Protein AF-A0AAJ0HZJ3-F1 (afdb_monomer_lite)

Organism: NCBI:txid588809

Sequence (195 aa):
MAATSFHRFMYLPFELRARVWELTAEPRTVDVATKDMIISPIASLCREARQLGVYRQLFSELEDIRDGGERRYVWLNLELDIVDVEDAPLEDFIPVAASIKRLKFTTDLIITEDMMFLGQCVNLKELHIDNSGAYGLNFYEVFKRFPLHCGMENILVVDALLGLVPLKVEYDLASWLFRSSLGFASKMFKPFPPE

Foldseek 3Di:
DDDDDCPVLVPDPPVVNLVVLLVPDAEEEFEPQDPPRDADPPNVPDPSSAVSPQWDWDDLVLDDCPPPDHRDTHTDDQVRYEYENEADQLLSCQVPLCVHAHYEYEDQDDDPSNLVSQQNNLNHQAYEYEYPLPHPDLVLVVCVVVPGNNGQQRYWYQDPVPGTDRSPDPPDPVNVVVVVVVVVVVVVPDDDDDD

Structure (mmCIF, N/CA/C/O backbone):
data_AF-A0AAJ0HZJ3-F1
#
_entry.id   AF-A0AAJ0HZJ3-F1
#
loop_
_atom_site.group_PDB
_atom_site.id
_atom_site.type_symbol
_atom_site.label_atom_id
_atom_site.label_alt_id
_atom_site.label_comp_id
_atom_site.label_asym_id
_atom_site.label_entity_id
_atom_site.label_seq_id
_atom_site.pdbx_PDB_ins_code
_atom_site.Cartn_x
_atom_site.Cartn_y
_atom_site.Cartn_z
_atom_site.occupancy
_atom_site.B_iso_or_equiv
_atom_site.auth_seq_id
_atom_site.auth_comp_id
_atom_site.auth_asym_id
_atom_site.auth_atom_id
_atom_site.pdbx_PDB_model_num
ATOM 1 N N . MET A 1 1 ? -22.513 29.776 6.083 1.00 34.03 1 MET A N 1
ATOM 2 C CA . MET A 1 1 ? -23.497 28.777 5.615 1.00 34.03 1 MET A CA 1
ATOM 3 C C . MET A 1 1 ? -23.203 27.493 6.383 1.00 34.03 1 MET A C 1
ATOM 5 O O . MET A 1 1 ? -22.170 26.890 6.143 1.00 34.03 1 MET A O 1
ATOM 9 N N . ALA A 1 2 ? -23.974 27.192 7.433 1.00 37.81 2 ALA A N 1
ATOM 10 C CA . ALA A 1 2 ? -23.645 26.128 8.387 1.00 37.81 2 ALA A CA 1
ATOM 11 C C . ALA A 1 2 ? -24.142 24.759 7.891 1.00 37.81 2 ALA A C 1
ATOM 13 O O . ALA A 1 2 ? -25.321 24.604 7.567 1.00 37.81 2 ALA A O 1
ATOM 14 N N . ALA A 1 3 ? -23.240 23.776 7.842 1.00 44.91 3 ALA A N 1
ATOM 15 C CA . ALA A 1 3 ? -23.535 22.387 7.504 1.00 44.91 3 ALA A CA 1
ATOM 16 C C . ALA A 1 3 ? -24.447 21.758 8.575 1.00 44.91 3 ALA A C 1
ATOM 18 O O . ALA A 1 3 ? -24.032 21.555 9.713 1.00 44.91 3 ALA A O 1
ATOM 19 N N . THR A 1 4 ? -25.702 21.468 8.225 1.00 48.88 4 THR A N 1
ATOM 20 C CA . THR A 1 4 ? -26.744 20.986 9.159 1.00 48.88 4 THR A CA 1
ATOM 21 C C . THR A 1 4 ? -27.350 19.630 8.759 1.00 48.88 4 THR A C 1
ATOM 23 O O . THR A 1 4 ? -28.512 19.348 9.037 1.00 48.88 4 THR A O 1
ATOM 26 N N . SER A 1 5 ? -26.589 18.743 8.103 1.00 53.59 5 SER A N 1
ATOM 27 C CA . SER A 1 5 ? -27.127 17.439 7.662 1.00 53.59 5 SER A CA 1
ATOM 28 C C . SER A 1 5 ? -26.720 16.223 8.508 1.00 53.59 5 SER A C 1
ATOM 30 O O . SER A 1 5 ? -27.367 15.184 8.399 1.00 53.59 5 SER A O 1
ATOM 32 N N . PHE A 1 6 ? -25.729 16.315 9.403 1.00 60.62 6 PHE A N 1
ATOM 33 C CA . PHE A 1 6 ? -25.189 15.123 10.089 1.00 60.62 6 PHE A CA 1
ATOM 34 C C . PHE A 1 6 ? -25.935 14.682 11.364 1.00 60.62 6 PHE A C 1
ATOM 36 O O . PHE A 1 6 ? -25.681 13.602 11.889 1.00 60.62 6 PHE A O 1
ATOM 43 N N . HIS A 1 7 ? -26.882 15.473 11.879 1.00 63.69 7 HIS A N 1
ATOM 44 C CA . HIS A 1 7 ? -27.523 15.196 13.179 1.00 63.69 7 HIS A CA 1
ATOM 45 C C . HIS A 1 7 ? -28.430 13.960 13.149 1.00 63.69 7 HIS A C 1
ATOM 47 O O . HIS A 1 7 ? -28.564 13.262 14.148 1.00 63.69 7 HIS A O 1
ATOM 53 N N . ARG A 1 8 ? -29.058 13.679 11.997 1.00 75.38 8 ARG A N 1
ATOM 54 C CA . ARG A 1 8 ? -30.004 12.560 11.862 1.00 75.38 8 ARG A CA 1
ATOM 55 C C . ARG A 1 8 ? -29.323 11.202 11.926 1.00 75.38 8 ARG A C 1
ATOM 57 O O . ARG A 1 8 ? -29.918 10.249 12.416 1.00 75.38 8 ARG A O 1
ATOM 64 N N . PHE A 1 9 ? -28.074 11.145 11.477 1.00 77.69 9 PHE A N 1
ATOM 65 C CA . PHE A 1 9 ? -27.266 9.940 11.529 1.00 77.69 9 PHE A CA 1
ATOM 66 C C . PHE A 1 9 ? -27.090 9.444 12.970 1.00 77.69 9 PHE A C 1
ATOM 68 O O . PHE A 1 9 ? -27.243 8.255 13.222 1.00 77.69 9 PHE A O 1
ATOM 75 N N . MET A 1 10 ? -26.905 10.359 13.930 1.00 78.25 10 MET A N 1
ATOM 76 C CA . MET A 1 10 ? -26.732 10.031 15.352 1.00 78.25 10 MET A CA 1
ATOM 77 C C . MET A 1 10 ? -27.962 9.374 16.002 1.00 78.25 10 MET A C 1
ATOM 79 O O . MET A 1 10 ? -27.821 8.739 17.044 1.00 78.25 10 MET A O 1
ATOM 83 N N . TYR A 1 11 ? -29.156 9.490 15.407 1.00 85.69 11 TYR A N 1
ATOM 84 C CA . TYR A 1 11 ? -30.378 8.865 15.935 1.00 85.69 11 TYR A CA 1
ATOM 85 C C . TYR A 1 11 ? -30.594 7.422 15.466 1.00 85.69 11 TYR A C 1
ATOM 87 O O . TYR A 1 11 ? -31.476 6.742 15.989 1.00 85.69 11 TYR A O 1
ATOM 95 N N . LEU A 1 12 ? -29.820 6.934 14.493 1.00 86.81 12 LEU A N 1
ATOM 96 C CA . LEU A 1 12 ? -29.859 5.523 14.107 1.00 86.81 12 LEU A CA 1
ATOM 97 C C . LEU A 1 12 ? -29.297 4.653 15.245 1.00 86.81 12 LEU A C 1
ATOM 99 O O . LEU A 1 12 ? -28.376 5.108 15.917 1.00 86.81 12 LEU A O 1
ATOM 103 N N . PRO A 1 13 ? -29.778 3.414 15.461 1.00 90.25 13 PRO A N 1
ATOM 104 C CA . PRO A 1 13 ? -29.131 2.446 16.347 1.00 90.25 13 PRO A CA 1
ATOM 105 C C . PRO A 1 13 ? -27.645 2.264 16.030 1.00 90.25 13 PRO A C 1
ATOM 107 O O . PRO A 1 13 ? -27.226 2.405 14.876 1.00 90.25 13 PRO A O 1
ATOM 110 N N . PHE A 1 14 ? -26.853 1.943 17.053 1.00 84.88 14 PHE A N 1
ATOM 111 C CA . PHE A 1 14 ? -25.399 1.824 16.933 1.00 84.88 14 PHE A CA 1
ATOM 112 C C . PHE A 1 14 ? -24.989 0.850 15.825 1.00 84.88 14 PHE A C 1
ATOM 114 O O . PHE A 1 14 ? -24.102 1.161 15.039 1.00 84.88 14 PHE A O 1
ATOM 121 N N . GLU A 1 15 ? -25.685 -0.277 15.704 1.00 89.12 15 GLU A N 1
ATOM 122 C CA . GLU A 1 15 ? -25.415 -1.316 14.714 1.00 89.12 15 GLU A CA 1
ATOM 123 C C . GLU A 1 15 ? -25.560 -0.781 13.285 1.00 89.12 15 GLU A C 1
ATOM 125 O O . GLU A 1 15 ? -24.744 -1.082 12.414 1.00 89.12 15 GLU A O 1
ATOM 130 N N . LEU A 1 16 ? -26.566 0.067 13.042 1.00 88.56 16 LEU A N 1
ATOM 131 C CA . LEU A 1 16 ? -26.776 0.681 11.732 1.00 88.56 16 LEU A CA 1
ATOM 132 C C . LEU A 1 16 ? -25.728 1.752 11.443 1.00 88.56 16 LEU A C 1
ATOM 134 O O . LEU A 1 16 ? -25.229 1.817 10.323 1.00 88.56 16 LEU A O 1
ATOM 138 N N . ARG A 1 17 ? -25.356 2.565 12.438 1.00 87.12 17 ARG A N 1
ATOM 139 C CA . ARG A 1 17 ? -24.291 3.566 12.266 1.00 87.12 17 ARG A CA 1
ATOM 140 C C . ARG A 1 17 ? -22.950 2.900 11.995 1.00 87.12 17 ARG A C 1
ATOM 142 O O . ARG A 1 17 ? -22.266 3.293 11.056 1.00 87.12 17 ARG A O 1
ATOM 149 N N . ALA A 1 18 ? -22.617 1.855 12.751 1.00 83.88 18 ALA A N 1
ATOM 150 C CA . ALA A 1 18 ? -21.421 1.051 12.537 1.00 83.88 18 ALA A CA 1
ATOM 151 C C . ALA A 1 18 ? -21.390 0.473 11.122 1.00 83.88 18 ALA A C 1
ATOM 153 O O . ALA A 1 18 ? -20.402 0.636 10.408 1.00 83.88 18 ALA A O 1
ATOM 154 N N . ARG A 1 19 ? -22.511 -0.101 10.670 1.00 85.38 19 ARG A N 1
ATOM 155 C CA . ARG A 1 19 ? -22.598 -0.659 9.325 1.00 85.38 19 ARG A CA 1
ATOM 156 C C . ARG A 1 19 ? -22.469 0.397 8.230 1.00 85.38 19 ARG A C 1
ATOM 158 O O . ARG A 1 19 ? -21.828 0.140 7.217 1.00 85.38 19 ARG A O 1
ATOM 165 N N . VAL A 1 20 ? -23.044 1.584 8.416 1.00 85.31 20 VAL A N 1
ATOM 166 C CA . VAL A 1 20 ? -22.849 2.701 7.480 1.00 85.31 20 VAL A CA 1
ATOM 167 C C . VAL A 1 20 ? -21.379 3.105 7.431 1.00 85.31 20 VAL A C 1
ATOM 169 O O . VAL A 1 20 ? -20.853 3.281 6.339 1.00 85.31 20 VAL A O 1
ATOM 172 N N . TRP A 1 21 ? -20.687 3.201 8.568 1.00 83.56 21 TRP A N 1
ATOM 173 C CA . TRP A 1 21 ? -19.258 3.526 8.582 1.00 83.56 21 TRP A CA 1
ATOM 174 C C . TRP A 1 21 ? -18.400 2.494 7.849 1.00 83.56 21 TRP A C 1
ATOM 176 O O . TRP A 1 21 ? -17.510 2.875 7.095 1.00 83.56 21 TRP A O 1
ATOM 186 N N . GLU A 1 22 ? -18.692 1.206 8.013 1.00 82.44 22 GLU A N 1
ATOM 187 C CA . GLU A 1 22 ? -18.020 0.144 7.255 1.00 82.44 22 GLU A CA 1
ATOM 188 C C . GLU A 1 22 ? -18.275 0.250 5.746 1.00 82.44 22 GLU A C 1
ATOM 190 O O . GLU A 1 22 ? -17.357 0.070 4.954 1.00 82.44 22 GLU A O 1
ATOM 195 N N . LEU A 1 23 ? -19.515 0.542 5.341 1.00 83.19 23 LEU A N 1
ATOM 196 C CA . LEU A 1 23 ? -19.916 0.595 3.929 1.00 83.19 23 LEU A CA 1
ATOM 197 C C . LEU A 1 23 ? -19.495 1.882 3.215 1.00 83.19 23 LEU A C 1
ATOM 199 O O . LEU A 1 23 ? -19.420 1.900 1.992 1.00 83.19 23 LEU A O 1
ATOM 203 N N . THR A 1 24 ? -19.265 2.955 3.966 1.00 81.12 24 THR A N 1
ATOM 204 C CA . THR A 1 24 ? -18.831 4.259 3.440 1.00 81.12 24 THR A CA 1
ATOM 205 C C . THR A 1 24 ? -17.312 4.412 3.439 1.00 81.12 24 THR A C 1
ATOM 207 O O . THR A 1 24 ? -16.803 5.455 3.034 1.00 81.12 24 THR A O 1
ATOM 210 N N . ALA A 1 25 ? -16.573 3.397 3.899 1.00 82.94 25 ALA A N 1
ATOM 211 C CA . ALA A 1 25 ? -15.129 3.364 3.758 1.00 82.94 25 ALA A CA 1
ATOM 212 C C . ALA A 1 25 ? -14.777 3.137 2.282 1.00 82.94 25 ALA A C 1
ATOM 214 O O . ALA A 1 25 ? -15.028 2.068 1.726 1.00 82.94 25 ALA A O 1
ATOM 215 N N . GLU A 1 26 ? -14.202 4.156 1.653 1.00 81.19 26 GLU A N 1
ATOM 216 C CA . GLU A 1 26 ? -13.815 4.120 0.246 1.00 81.19 26 GLU A CA 1
ATOM 217 C C . GLU A 1 26 ? -12.289 4.013 0.108 1.00 81.19 26 GLU A C 1
ATOM 219 O O . GLU A 1 26 ? -11.565 4.640 0.890 1.00 81.19 26 GLU A O 1
ATOM 224 N N . PRO A 1 27 ? -11.782 3.237 -0.871 1.00 84.75 27 PRO A N 1
ATOM 225 C CA . PRO A 1 27 ? -10.364 3.218 -1.208 1.00 84.75 27 PRO A CA 1
ATOM 226 C C . PRO A 1 27 ? -9.853 4.615 -1.555 1.00 84.75 27 PRO A C 1
ATOM 228 O O . PRO A 1 27 ? -10.485 5.355 -2.308 1.00 84.75 27 PRO A O 1
ATOM 231 N N . ARG A 1 28 ? -8.674 4.956 -1.042 1.00 87.12 28 ARG A N 1
ATOM 232 C CA . ARG A 1 28 ? -7.993 6.224 -1.320 1.00 87.12 28 ARG A CA 1
ATOM 233 C C . ARG A 1 28 ? -6.484 6.048 -1.264 1.00 87.12 28 ARG A C 1
ATOM 235 O O . ARG A 1 28 ? -5.979 5.137 -0.611 1.00 87.12 28 ARG A O 1
ATOM 242 N N . THR A 1 29 ? -5.779 6.968 -1.899 1.00 88.38 29 THR A N 1
ATOM 243 C CA . THR A 1 29 ? -4.328 7.089 -1.788 1.00 88.38 29 THR A CA 1
ATOM 244 C C . THR A 1 29 ? -3.994 7.997 -0.613 1.00 88.38 29 THR A C 1
ATOM 246 O O . THR A 1 29 ? -4.574 9.078 -0.482 1.00 88.38 29 THR A O 1
ATOM 249 N N . VAL A 1 30 ? -3.109 7.540 0.267 1.00 86.94 30 VAL A N 1
ATOM 250 C CA . VAL A 1 30 ? -2.666 8.291 1.441 1.00 86.94 30 VAL A CA 1
ATOM 251 C C . VAL A 1 30 ? -1.163 8.460 1.357 1.00 86.94 30 VAL A C 1
ATOM 253 O O . VAL A 1 30 ? -0.430 7.481 1.468 1.00 86.94 30 VAL A O 1
ATOM 256 N N . ASP A 1 31 ? -0.746 9.705 1.170 1.00 87.56 31 ASP A N 1
ATOM 257 C CA . ASP A 1 31 ? 0.651 10.108 1.239 1.00 87.56 31 ASP A CA 1
ATOM 258 C C . ASP A 1 31 ? 1.154 9.996 2.686 1.00 87.56 31 ASP A C 1
ATOM 260 O O . ASP A 1 31 ? 0.548 10.524 3.629 1.00 87.56 31 ASP A O 1
ATOM 264 N N . VAL A 1 32 ? 2.229 9.229 2.848 1.00 84.19 32 VAL A N 1
ATOM 265 C CA . VAL A 1 32 ? 2.936 9.012 4.112 1.00 84.19 32 VAL A CA 1
ATOM 266 C C . VAL A 1 32 ? 4.384 9.512 4.069 1.00 84.19 32 VAL A C 1
ATOM 268 O O . VAL A 1 32 ? 5.084 9.396 5.075 1.00 84.19 32 VAL A O 1
ATOM 271 N N . ALA A 1 3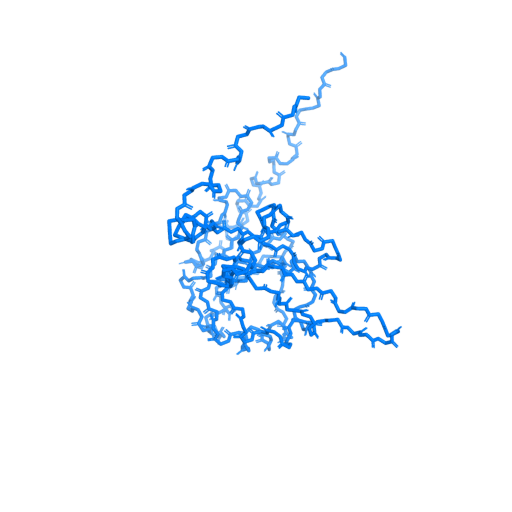3 ? 4.831 10.051 2.932 1.00 74.50 33 ALA A N 1
ATOM 272 C CA . ALA A 1 33 ? 6.150 10.644 2.750 1.00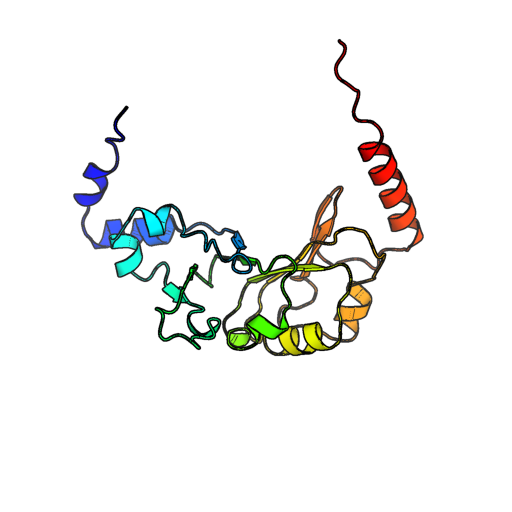 74.50 33 ALA A CA 1
ATOM 273 C C . ALA A 1 33 ? 6.204 12.076 3.280 1.00 74.50 33 ALA A C 1
ATOM 275 O O . ALA A 1 33 ? 7.199 12.491 3.885 1.00 74.50 33 ALA A O 1
ATOM 276 N N . THR A 1 34 ? 5.122 12.838 3.116 1.00 60.53 34 THR A N 1
ATOM 277 C CA . THR A 1 34 ? 5.083 14.198 3.642 1.00 60.53 34 THR A CA 1
ATOM 278 C C . THR A 1 34 ? 4.833 14.221 5.152 1.00 60.53 34 THR A C 1
ATOM 280 O O . THR A 1 34 ? 4.060 13.459 5.737 1.00 60.53 34 THR A O 1
ATOM 283 N N . LYS A 1 35 ? 5.487 15.175 5.833 1.00 51.69 35 LYS A N 1
ATOM 284 C CA . LYS A 1 35 ? 5.219 15.486 7.249 1.00 51.69 35 LYS A CA 1
ATOM 285 C C . LYS A 1 35 ? 3.777 15.949 7.490 1.00 51.69 35 LYS A C 1
ATOM 287 O O . LYS A 1 35 ? 3.340 15.941 8.645 1.00 51.69 35 LYS A O 1
ATOM 292 N N . ASP A 1 36 ? 3.071 16.317 6.427 1.00 49.19 36 ASP A N 1
ATOM 293 C CA . ASP A 1 36 ? 1.686 16.758 6.419 1.00 49.19 36 ASP A CA 1
ATOM 294 C C . ASP A 1 36 ? 0.759 15.550 6.273 1.00 49.19 36 ASP A C 1
ATOM 296 O O . ASP A 1 36 ? -0.019 15.459 5.334 1.00 49.19 36 ASP A O 1
ATOM 300 N N . MET A 1 37 ? 0.846 14.611 7.224 1.00 53.47 37 MET A N 1
ATOM 301 C CA . MET A 1 37 ? 0.003 13.414 7.298 1.00 53.47 37 MET A CA 1
ATOM 302 C C . MET A 1 37 ? -1.472 13.771 7.070 1.00 53.47 37 MET A C 1
ATOM 304 O O . MET A 1 37 ? -2.164 14.246 7.980 1.00 53.47 37 MET A O 1
ATOM 308 N N . ILE A 1 38 ? -1.966 13.545 5.850 1.00 53.25 38 ILE A N 1
ATOM 309 C CA . ILE A 1 38 ? -3.326 13.917 5.470 1.00 53.25 38 ILE A CA 1
ATOM 310 C C . ILE A 1 38 ? -4.283 12.935 6.148 1.00 53.25 38 ILE A C 1
ATOM 312 O O . ILE A 1 38 ? -4.574 11.832 5.675 1.00 53.25 38 ILE A O 1
ATOM 316 N N . ILE A 1 39 ? -4.788 13.350 7.308 1.00 55.47 39 ILE A N 1
ATOM 317 C CA . ILE A 1 39 ? -5.872 12.675 8.015 1.00 55.47 39 ILE A CA 1
ATOM 318 C C . ILE A 1 39 ? -7.049 12.559 7.039 1.00 55.47 39 ILE A C 1
ATOM 320 O O . ILE A 1 39 ? -7.467 13.559 6.456 1.00 55.47 39 ILE A O 1
ATOM 324 N N . SER A 1 40 ? -7.615 11.354 6.883 1.00 57.56 40 SER A N 1
ATOM 325 C CA . SER A 1 40 ? -8.868 11.171 6.131 1.00 57.56 40 SER A CA 1
ATOM 326 C C . SER A 1 40 ? -9.876 12.240 6.537 1.00 57.56 40 SER A C 1
ATOM 328 O O . SER A 1 40 ? -10.111 12.372 7.741 1.00 57.56 40 SER A O 1
ATOM 330 N N . PRO A 1 41 ? -10.532 12.955 5.606 1.00 56.47 41 PRO A N 1
ATOM 331 C CA . PRO A 1 41 ? -11.596 13.886 5.964 1.00 56.47 41 PRO A CA 1
ATOM 332 C C . PRO A 1 41 ? -12.642 13.232 6.882 1.00 56.47 41 PRO A C 1
ATOM 334 O O . PRO A 1 41 ? -13.090 13.843 7.848 1.00 56.47 41 PRO A O 1
ATOM 337 N N . ILE A 1 42 ? -12.945 11.945 6.668 1.00 58.38 42 ILE A N 1
ATOM 338 C CA . ILE A 1 42 ? -13.882 11.175 7.498 1.00 58.38 42 ILE A CA 1
ATOM 339 C C . ILE A 1 42 ? -13.308 10.901 8.900 1.00 58.38 42 ILE A C 1
ATOM 341 O O . ILE A 1 42 ? -13.984 11.147 9.901 1.00 58.38 42 ILE A O 1
ATOM 345 N N . ALA A 1 43 ? -12.053 10.448 9.006 1.00 59.09 43 ALA A N 1
ATOM 346 C CA . ALA A 1 43 ? -11.410 10.176 10.303 1.00 59.09 43 ALA A CA 1
ATOM 347 C C . ALA A 1 43 ? -11.071 11.459 11.091 1.00 59.09 43 ALA A C 1
ATOM 349 O O . ALA A 1 43 ? -11.000 11.438 12.326 1.00 59.09 43 ALA A O 1
ATOM 350 N N . SER A 1 44 ? -10.885 12.577 10.385 1.00 59.91 44 SER A N 1
ATOM 351 C CA . SER A 1 44 ? -10.681 13.913 10.944 1.00 59.91 44 SER A CA 1
ATOM 352 C C . SER A 1 44 ? -11.974 14.436 11.575 1.00 59.91 44 SER A C 1
ATOM 354 O O . SER A 1 44 ? -11.967 14.909 12.714 1.00 59.91 44 SER A O 1
ATOM 356 N N . LEU A 1 45 ? -13.109 14.255 10.888 1.00 55.84 45 LEU A N 1
ATOM 357 C CA . LEU A 1 45 ? -14.398 14.819 11.293 1.00 55.84 45 LEU A CA 1
ATOM 358 C C . LEU A 1 45 ? -15.201 13.949 12.276 1.00 55.84 45 LEU A C 1
ATOM 360 O O . LEU A 1 45 ? -15.981 14.494 13.057 1.00 55.84 45 LEU A O 1
ATOM 364 N N . CYS A 1 46 ? -15.051 12.619 12.271 1.00 69.00 46 CYS A N 1
ATOM 365 C CA . CYS A 1 46 ? -15.961 11.720 12.995 1.00 69.00 46 CYS A CA 1
ATOM 366 C C . CYS A 1 46 ? -15.256 10.822 14.026 1.00 69.00 46 CYS A C 1
ATOM 368 O O . CYS A 1 46 ? -14.616 9.824 13.699 1.00 69.00 46 CYS A O 1
ATOM 370 N N . ARG A 1 47 ? -15.454 11.132 15.319 1.00 70.56 47 ARG A N 1
ATOM 371 C CA . ARG A 1 47 ? -14.952 10.330 16.456 1.00 70.56 47 ARG A CA 1
ATOM 372 C C . ARG A 1 47 ? -15.471 8.886 16.439 1.00 70.56 47 ARG A C 1
ATOM 374 O O . ARG A 1 47 ? -14.737 7.986 16.830 1.00 70.56 47 ARG A O 1
ATOM 381 N N . GLU A 1 48 ? -16.707 8.672 15.996 1.00 73.44 48 GLU A N 1
ATOM 382 C CA . GLU A 1 48 ? -17.345 7.349 15.971 1.00 73.44 48 GLU A CA 1
ATOM 383 C C . GLU A 1 48 ? -16.644 6.387 15.000 1.00 73.44 48 GLU A C 1
ATOM 385 O O . GLU A 1 48 ? -16.315 5.270 15.387 1.00 73.44 48 GLU A O 1
ATOM 390 N N . ALA A 1 49 ? -16.292 6.848 13.794 1.00 71.25 49 ALA A N 1
ATOM 391 C CA . ALA A 1 49 ? -15.532 6.054 12.824 1.00 71.25 49 ALA A CA 1
ATOM 392 C C . ALA A 1 49 ? -14.171 5.588 13.384 1.00 71.25 49 ALA A C 1
ATOM 394 O O . ALA A 1 49 ? -13.733 4.472 13.105 1.00 71.25 49 ALA A O 1
ATOM 395 N N . ARG A 1 50 ? -13.531 6.408 14.236 1.00 71.12 50 ARG A N 1
ATOM 396 C CA . ARG A 1 50 ? -12.285 6.042 14.936 1.00 71.12 50 ARG A CA 1
ATOM 397 C C . ARG A 1 50 ? -12.497 4.961 15.996 1.00 71.12 50 ARG A C 1
ATOM 399 O O . ARG A 1 50 ? -11.658 4.083 16.145 1.00 71.12 50 ARG A O 1
ATOM 406 N N . GLN A 1 51 ? -13.606 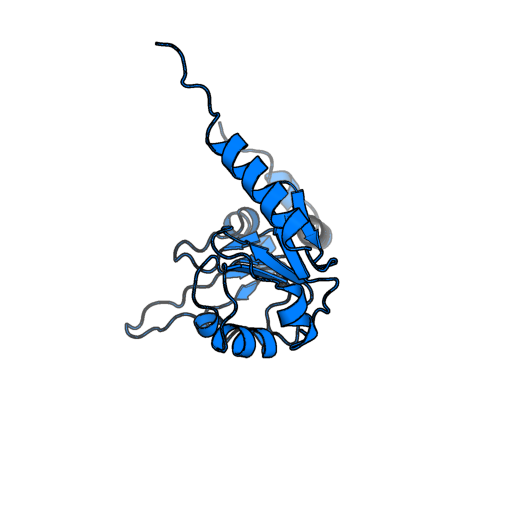5.016 16.733 1.00 75.00 51 GLN A N 1
ATOM 407 C CA . GLN A 1 51 ? -13.909 4.050 17.799 1.00 75.00 51 GLN A CA 1
ATOM 408 C C . GLN A 1 51 ? -14.324 2.678 17.262 1.00 75.00 51 GLN A C 1
ATOM 410 O O . GLN A 1 51 ? -14.118 1.673 17.934 1.00 75.00 51 GLN A O 1
ATOM 415 N N . LEU A 1 52 ? -14.874 2.633 16.050 1.00 78.44 52 LEU A N 1
ATOM 416 C CA . LEU A 1 52 ? -15.286 1.399 15.383 1.00 78.44 52 LEU A CA 1
ATOM 417 C C . LEU A 1 52 ? -14.123 0.620 14.753 1.00 78.44 52 LEU A C 1
ATOM 419 O O . LEU A 1 52 ? -14.310 -0.510 14.316 1.00 78.44 52 LEU A O 1
ATOM 423 N N . GLY A 1 53 ? -12.922 1.205 14.696 1.00 76.81 53 GLY A N 1
ATOM 424 C CA . GLY A 1 53 ? -11.733 0.540 14.161 1.00 76.81 53 GLY A CA 1
ATOM 425 C C . GLY A 1 53 ? -11.707 0.400 12.636 1.00 76.81 53 GLY A C 1
ATOM 426 O O . GLY A 1 53 ? -10.879 -0.355 12.127 1.00 76.81 53 GLY A O 1
ATOM 427 N N . VAL A 1 54 ? -12.573 1.131 11.919 1.00 82.31 54 VAL A N 1
ATOM 428 C CA . VAL A 1 54 ? -12.596 1.196 10.442 1.00 82.31 54 VAL A CA 1
ATOM 429 C C . VAL A 1 54 ? -11.275 1.748 9.900 1.00 82.31 54 VAL A C 1
ATOM 431 O O . VAL A 1 54 ? -10.773 1.285 8.882 1.00 82.31 54 VAL A O 1
ATOM 434 N N . TYR A 1 55 ? -10.687 2.702 10.620 1.00 84.12 55 TYR A N 1
ATOM 435 C CA . TYR A 1 55 ? -9.331 3.195 10.407 1.00 84.12 55 TYR A CA 1
ATOM 436 C C . TYR A 1 55 ? -8.525 2.976 11.685 1.00 84.12 55 TYR A C 1
ATOM 438 O O . TYR A 1 55 ? -9.078 3.036 12.787 1.00 84.12 55 TYR A O 1
ATOM 446 N N . ARG A 1 56 ? -7.217 2.755 11.552 1.00 85.25 56 ARG A N 1
ATOM 447 C CA . ARG A 1 56 ? -6.292 2.587 12.680 1.00 85.25 56 ARG A CA 1
ATOM 448 C C . ARG A 1 56 ? -5.154 3.592 12.589 1.00 85.25 56 ARG A C 1
ATOM 450 O O . ARG A 1 56 ? -4.739 3.943 11.490 1.00 85.25 56 ARG A O 1
ATOM 457 N N . GLN A 1 57 ? -4.664 4.032 13.745 1.00 85.12 57 GLN A N 1
ATOM 458 C CA . GLN A 1 57 ? -3.412 4.781 13.840 1.00 85.12 57 GLN A CA 1
ATOM 459 C C . GLN A 1 57 ? -2.264 3.817 13.561 1.00 85.12 57 GLN A C 1
ATOM 461 O O . GLN A 1 57 ? -2.130 2.812 14.260 1.00 85.12 57 GLN A O 1
ATOM 466 N N . LEU A 1 58 ? -1.481 4.100 12.529 1.00 85.81 58 LEU A N 1
ATOM 467 C CA . LEU A 1 58 ? -0.363 3.274 12.095 1.00 85.81 58 LEU A CA 1
ATOM 468 C C . LEU A 1 58 ? 0.864 4.139 11.803 1.00 85.81 58 LEU A C 1
ATOM 470 O O . LEU A 1 58 ? 0.755 5.363 11.685 1.00 85.81 58 LEU A O 1
ATOM 474 N N . PHE A 1 59 ? 2.014 3.472 11.687 1.00 86.81 59 PHE A N 1
ATOM 475 C CA . PHE A 1 59 ? 3.295 4.044 11.265 1.00 86.81 59 PHE A CA 1
ATOM 476 C C . PHE A 1 59 ? 3.916 5.026 12.259 1.00 86.81 59 PHE A C 1
ATOM 478 O O . PHE A 1 59 ? 4.790 5.813 11.913 1.00 86.81 59 PHE A O 1
ATOM 485 N N . SER A 1 60 ? 3.523 4.925 13.530 1.00 83.62 60 SER A N 1
ATOM 486 C CA . SER A 1 60 ? 4.158 5.666 14.626 1.00 83.62 60 SER A CA 1
ATOM 487 C C . SER A 1 60 ? 5.641 5.319 14.805 1.00 83.62 60 SER A C 1
ATOM 489 O O . SER A 1 60 ? 6.428 6.110 15.309 1.00 83.62 60 SER A O 1
ATOM 491 N N . GLU A 1 61 ? 6.009 4.109 14.401 1.00 82.38 61 GLU A N 1
ATOM 492 C CA . GLU A 1 61 ? 7.343 3.523 14.418 1.00 82.38 61 GLU A CA 1
ATOM 493 C C . GLU A 1 61 ? 8.290 4.102 13.361 1.00 82.38 61 GLU A C 1
ATOM 495 O O . GLU A 1 61 ? 9.493 3.902 13.489 1.00 82.38 61 GLU A O 1
ATOM 500 N N . LEU A 1 62 ? 7.772 4.831 12.365 1.00 81.25 62 LEU A N 1
ATOM 501 C CA . LEU A 1 62 ? 8.595 5.535 11.375 1.00 81.25 62 LEU A CA 1
ATOM 502 C C . LEU A 1 62 ? 9.216 6.821 11.936 1.00 81.25 62 LEU A C 1
ATOM 504 O O . LEU A 1 62 ? 10.110 7.405 11.333 1.00 81.25 62 LEU A O 1
ATOM 508 N N . GLU A 1 63 ? 8.753 7.281 13.098 1.00 74.44 63 GLU A N 1
ATOM 509 C CA . GLU A 1 63 ? 9.288 8.475 13.736 1.00 74.44 63 GLU A CA 1
ATOM 510 C C . GLU A 1 63 ? 10.499 8.175 14.618 1.00 74.44 63 GLU A C 1
ATOM 512 O O . GLU A 1 63 ? 10.391 7.522 15.661 1.00 74.44 63 GLU A O 1
ATOM 517 N N . ASP A 1 64 ? 11.643 8.756 14.260 1.00 65.62 64 ASP A N 1
ATOM 518 C CA . ASP A 1 64 ? 12.823 8.788 15.122 1.00 65.62 64 ASP A CA 1
ATOM 519 C C . ASP A 1 64 ? 12.680 9.905 16.174 1.00 65.62 64 ASP A C 1
ATOM 521 O O . ASP A 1 64 ? 13.048 11.065 15.958 1.00 65.62 64 ASP A O 1
ATOM 525 N N . ILE A 1 65 ? 12.099 9.572 17.332 1.00 61.22 65 ILE A N 1
ATOM 526 C CA . ILE A 1 65 ? 12.007 10.508 18.459 1.00 61.22 65 ILE A CA 1
ATOM 527 C C . ILE A 1 65 ? 13.363 10.591 19.161 1.00 61.22 65 ILE A C 1
ATOM 529 O O . ILE A 1 65 ? 13.597 9.948 20.186 1.00 61.22 65 ILE A O 1
ATOM 533 N N . ARG A 1 66 ? 14.249 11.443 18.645 1.00 58.56 66 ARG A N 1
ATOM 534 C CA . ARG A 1 66 ? 15.467 11.834 19.372 1.00 58.56 66 ARG A CA 1
ATOM 535 C C . ARG A 1 66 ? 15.201 12.889 20.456 1.00 58.56 66 ARG A C 1
ATOM 537 O O . ARG A 1 66 ? 15.956 12.951 21.418 1.00 58.56 66 ARG A O 1
ATOM 544 N N . ASP A 1 67 ? 14.099 13.641 20.349 1.00 60.47 67 ASP A N 1
ATOM 545 C CA . ASP A 1 67 ? 13.811 14.843 21.164 1.00 60.47 67 ASP A CA 1
ATOM 546 C C . ASP A 1 67 ? 12.619 14.717 22.143 1.00 60.47 67 ASP A C 1
ATOM 548 O O . ASP A 1 67 ? 12.116 15.709 22.665 1.00 60.47 67 ASP A O 1
ATOM 552 N N . GLY A 1 68 ? 12.133 13.504 22.421 1.00 58.56 68 GLY A N 1
ATOM 553 C CA . GLY A 1 68 ? 11.032 13.283 23.377 1.00 58.56 68 GLY A CA 1
ATOM 554 C C . GLY A 1 68 ? 9.650 13.814 22.949 1.00 58.56 68 GLY A C 1
ATOM 555 O O . GLY A 1 68 ? 8.768 13.941 23.796 1.00 58.56 68 GLY A O 1
ATOM 556 N N . GLY A 1 69 ? 9.450 14.126 21.662 1.00 62.66 69 GLY A N 1
ATOM 557 C CA . GLY A 1 69 ? 8.152 14.505 21.086 1.00 62.66 69 GLY A CA 1
ATOM 558 C C . GLY A 1 69 ? 7.156 13.340 20.948 1.00 62.66 69 GLY A C 1
ATOM 559 O O . GLY A 1 69 ? 7.523 12.173 21.071 1.00 62.66 69 GLY A O 1
ATOM 560 N N . GLU A 1 70 ? 5.879 13.649 20.693 1.00 64.88 70 GLU A N 1
ATOM 561 C CA . GLU A 1 70 ? 4.857 12.634 20.382 1.00 64.88 70 GLU A CA 1
ATOM 562 C C . GLU A 1 70 ? 5.092 12.007 19.000 1.00 64.88 70 GLU A C 1
ATOM 564 O O . GLU A 1 70 ? 5.360 12.729 18.041 1.00 64.88 70 GLU A O 1
ATOM 569 N N . ARG A 1 71 ? 4.923 10.677 18.893 1.00 69.44 71 ARG A N 1
ATOM 570 C CA . ARG A 1 71 ? 4.969 9.959 17.607 1.00 69.44 71 ARG A CA 1
ATOM 571 C C . ARG A 1 71 ? 3.802 10.397 16.732 1.00 69.44 71 ARG A C 1
ATOM 573 O O . ARG A 1 71 ? 2.644 10.183 17.096 1.00 69.44 71 ARG A O 1
ATOM 580 N N . ARG A 1 72 ? 4.094 10.940 15.559 1.00 73.69 72 ARG A N 1
ATOM 581 C CA . ARG A 1 72 ? 3.124 11.164 14.489 1.00 73.69 72 ARG A CA 1
ATOM 582 C C . ARG A 1 72 ? 2.685 9.819 13.916 1.00 73.69 72 ARG A C 1
ATOM 584 O O . ARG A 1 72 ? 3.460 8.877 13.821 1.00 73.69 72 ARG A O 1
ATOM 591 N N . TYR A 1 73 ? 1.406 9.719 13.583 1.00 80.25 73 TYR A N 1
ATOM 592 C CA . TYR A 1 73 ? 0.770 8.508 13.074 1.00 80.25 73 TYR A CA 1
ATOM 593 C C . TYR A 1 73 ? -0.245 8.882 11.997 1.00 80.25 73 TYR A C 1
ATOM 595 O O . TYR A 1 73 ? -0.847 9.958 12.037 1.00 80.25 73 TYR A O 1
ATOM 603 N N . VAL A 1 74 ? -0.504 7.960 11.074 1.00 81.31 74 VAL A N 1
ATOM 604 C CA . VAL A 1 74 ? -1.520 8.139 10.031 1.00 81.31 74 VAL A CA 1
ATOM 605 C C . VAL A 1 74 ? -2.731 7.274 10.342 1.00 81.31 74 VAL A C 1
ATOM 607 O O . VAL A 1 74 ? -2.602 6.138 10.795 1.00 81.31 74 VAL A O 1
ATOM 610 N N . TRP A 1 75 ? -3.930 7.806 10.101 1.00 84.00 75 TRP A N 1
ATOM 611 C CA . TRP A 1 75 ? -5.152 7.004 10.105 1.00 84.00 75 TRP A CA 1
ATOM 612 C C . TRP A 1 75 ? -5.305 6.296 8.762 1.00 84.00 75 TRP A C 1
ATOM 614 O O . TRP A 1 75 ? -5.603 6.947 7.756 1.00 84.00 75 TRP A O 1
ATOM 624 N N . LEU A 1 76 ? -5.142 4.975 8.769 1.00 86.25 76 LEU A N 1
ATOM 625 C CA . LEU A 1 76 ? -5.165 4.130 7.577 1.00 86.25 76 LEU A CA 1
ATOM 626 C C . LEU A 1 76 ? -6.133 2.957 7.736 1.00 86.25 76 LEU A C 1
ATOM 628 O O . LEU A 1 76 ? -6.297 2.398 8.825 1.00 86.25 76 LEU A O 1
ATOM 632 N N . ASN A 1 77 ? -6.738 2.556 6.623 1.00 89.94 77 ASN A N 1
ATOM 633 C CA . ASN A 1 77 ? -7.366 1.254 6.463 1.00 89.94 77 ASN A CA 1
ATOM 634 C C . ASN A 1 77 ? -6.537 0.440 5.463 1.00 89.94 77 ASN A C 1
ATOM 636 O O . ASN A 1 77 ? -6.770 0.525 4.266 1.00 89.94 77 ASN A O 1
ATOM 640 N N . LEU A 1 78 ? -5.588 -0.371 5.941 1.00 91.31 78 LEU A N 1
ATOM 641 C CA . LEU A 1 78 ? -4.685 -1.148 5.075 1.00 91.31 78 LEU A CA 1
ATOM 642 C C . LEU A 1 78 ? -5.405 -2.150 4.150 1.00 91.31 78 LEU A C 1
ATOM 644 O O . LEU A 1 78 ? -4.799 -2.650 3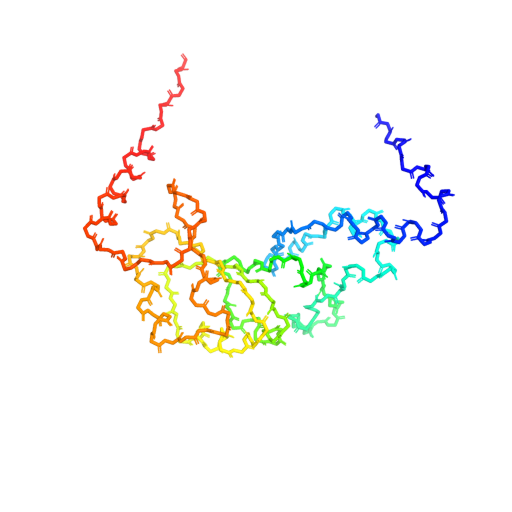.208 1.00 91.31 78 LEU A O 1
ATOM 648 N N . GLU A 1 79 ? -6.683 -2.473 4.389 1.00 91.94 79 GLU A N 1
ATOM 649 C CA . GLU A 1 79 ? -7.463 -3.307 3.463 1.00 91.94 79 GLU A CA 1
ATOM 650 C C . GLU A 1 79 ? -8.035 -2.532 2.282 1.00 91.94 79 GLU A C 1
ATOM 652 O O . GLU A 1 79 ? -8.398 -3.162 1.287 1.00 91.94 79 GLU A O 1
ATOM 657 N N . LEU A 1 80 ? -8.074 -1.198 2.327 1.00 90.12 80 LEU A N 1
ATOM 658 C CA . LEU A 1 80 ? -8.644 -0.341 1.278 1.00 90.12 80 LEU A CA 1
ATOM 659 C C . LEU A 1 80 ? -7.644 0.688 0.746 1.00 90.12 80 LEU A C 1
ATOM 661 O O . LEU A 1 80 ? -7.524 0.841 -0.465 1.00 90.12 80 LEU A O 1
ATOM 665 N N . ASP A 1 81 ? -6.927 1.354 1.644 1.00 92.12 81 ASP A N 1
ATOM 666 C CA . ASP A 1 81 ? -6.036 2.464 1.335 1.00 92.12 81 ASP A CA 1
ATOM 667 C C . ASP A 1 81 ? -4.785 1.981 0.576 1.00 92.12 81 ASP A C 1
ATOM 669 O O . ASP A 1 81 ? -4.267 0.882 0.812 1.00 92.12 81 ASP A O 1
ATOM 673 N N . ILE A 1 82 ? -4.309 2.828 -0.337 1.00 93.44 82 ILE A N 1
ATOM 674 C CA . ILE A 1 82 ? -3.000 2.731 -0.986 1.00 93.44 82 ILE A CA 1
ATOM 675 C C . ILE A 1 82 ? -2.045 3.629 -0.206 1.00 93.44 82 ILE A C 1
ATOM 677 O O . ILE A 1 82 ? -2.324 4.815 -0.028 1.00 93.44 82 ILE A O 1
ATOM 681 N N . VAL A 1 83 ? -0.940 3.059 0.267 1.00 93.50 83 VAL A N 1
ATOM 682 C CA . VAL A 1 83 ? 0.132 3.805 0.933 1.00 93.50 83 VAL A CA 1
ATOM 683 C C . VAL A 1 83 ? 1.014 4.405 -0.152 1.00 93.50 83 VAL A C 1
ATOM 685 O O . VAL A 1 83 ? 1.640 3.650 -0.890 1.00 93.50 83 VAL A O 1
ATOM 688 N N . ASP A 1 84 ? 1.027 5.728 -0.275 1.00 92.69 84 ASP A N 1
ATOM 689 C CA . ASP A 1 84 ? 1.883 6.448 -1.218 1.00 92.69 84 ASP A CA 1
ATOM 690 C C . ASP A 1 84 ? 3.088 7.010 -0.477 1.00 92.69 84 ASP A C 1
ATOM 692 O O . ASP A 1 84 ? 2.937 7.767 0.480 1.00 92.69 84 ASP A O 1
ATOM 696 N N . VAL A 1 85 ? 4.276 6.585 -0.885 1.00 91.06 85 VAL A N 1
ATOM 697 C CA . VAL A 1 85 ? 5.543 7.058 -0.318 1.00 91.06 85 VAL A CA 1
ATOM 698 C C . VAL A 1 85 ? 6.230 8.066 -1.241 1.00 91.06 85 VAL A C 1
ATOM 700 O O . VAL A 1 85 ? 7.380 8.414 -0.998 1.00 91.06 85 VAL A O 1
ATOM 703 N N . GLU A 1 86 ? 5.539 8.545 -2.281 1.00 88.25 86 GLU A N 1
ATOM 704 C CA . GLU A 1 86 ? 6.056 9.533 -3.230 1.00 88.25 86 GLU A CA 1
ATOM 705 C C . GLU A 1 86 ? 7.469 9.161 -3.717 1.00 88.25 86 GLU A C 1
ATOM 707 O O . GLU A 1 86 ? 7.678 8.027 -4.145 1.00 88.25 86 GLU A O 1
ATOM 712 N N . ASP A 1 87 ? 8.428 10.086 -3.672 1.00 86.69 87 ASP A N 1
ATOM 713 C CA . ASP A 1 87 ? 9.841 9.875 -3.995 1.00 86.69 87 ASP A CA 1
ATOM 714 C C . ASP A 1 87 ? 10.721 9.629 -2.751 1.00 86.69 87 ASP A C 1
ATOM 716 O O . ASP A 1 87 ? 11.952 9.680 -2.838 1.00 86.69 87 ASP A O 1
ATOM 720 N N . ALA A 1 88 ? 10.114 9.353 -1.588 1.00 87.31 88 ALA A N 1
ATOM 721 C CA . ALA A 1 88 ? 10.857 9.071 -0.367 1.00 87.31 88 ALA A CA 1
ATOM 722 C C . ALA A 1 88 ? 11.605 7.724 -0.453 1.00 87.31 88 ALA A C 1
ATOM 724 O O . ALA A 1 88 ? 11.110 6.770 -1.066 1.00 87.31 88 ALA A O 1
ATOM 725 N N . PRO A 1 89 ? 12.779 7.599 0.198 1.00 87.69 89 PRO A N 1
ATOM 726 C CA . PRO A 1 89 ? 13.528 6.348 0.225 1.00 87.69 89 PRO A CA 1
ATOM 727 C C . PRO A 1 89 ? 12.700 5.202 0.821 1.00 87.69 89 PRO A C 1
ATOM 729 O O . PRO A 1 89 ? 12.236 5.275 1.958 1.00 87.69 89 PRO A O 1
ATOM 732 N N . LEU A 1 90 ? 12.558 4.097 0.082 1.00 90.69 90 LEU A N 1
ATOM 733 C CA . LEU A 1 90 ? 11.784 2.936 0.543 1.00 90.69 90 LEU A CA 1
ATOM 734 C C . LEU A 1 90 ? 12.373 2.285 1.806 1.00 90.69 90 LEU A C 1
ATOM 736 O O . LEU A 1 90 ? 11.650 1.660 2.584 1.00 90.69 90 LEU A O 1
ATOM 740 N N . GLU A 1 91 ? 13.676 2.448 2.037 1.00 88.44 91 GLU A N 1
ATOM 741 C CA . GLU A 1 91 ? 14.363 1.938 3.226 1.00 88.44 91 GLU A CA 1
ATOM 742 C C . GLU A 1 91 ? 13.802 2.499 4.541 1.00 88.44 91 GLU A C 1
ATOM 744 O O . GLU A 1 91 ? 13.734 1.767 5.533 1.00 88.44 91 GLU A O 1
ATOM 749 N N . ASP A 1 92 ? 13.297 3.736 4.532 1.00 87.00 92 ASP A N 1
ATOM 750 C CA . ASP A 1 92 ? 12.698 4.369 5.711 1.00 87.00 92 ASP A CA 1
ATOM 751 C C . ASP A 1 92 ? 11.435 3.626 6.169 1.00 87.00 92 ASP A C 1
ATOM 753 O O . ASP A 1 92 ? 11.087 3.636 7.349 1.00 87.00 92 ASP A O 1
ATOM 757 N N . PHE A 1 93 ? 10.776 2.901 5.261 1.00 90.38 93 PHE A N 1
ATOM 758 C CA . PHE A 1 93 ? 9.530 2.181 5.513 1.00 90.38 93 PHE A CA 1
ATOM 759 C C . PHE A 1 93 ? 9.737 0.702 5.873 1.00 90.38 93 PHE A C 1
ATOM 761 O O . PHE A 1 93 ? 8.761 -0.006 6.143 1.00 90.38 93 PHE A O 1
ATOM 768 N N . ILE A 1 94 ? 10.983 0.213 5.943 1.00 90.81 94 ILE A N 1
ATOM 769 C CA . ILE A 1 94 ? 11.307 -1.170 6.345 1.00 90.81 94 ILE A CA 1
ATOM 770 C C . ILE A 1 94 ? 10.570 -1.621 7.622 1.00 90.81 94 ILE A C 1
ATOM 772 O O . ILE A 1 94 ? 9.997 -2.715 7.603 1.00 90.81 94 ILE A O 1
ATOM 776 N N . PRO A 1 95 ? 10.485 -0.815 8.706 1.00 91.12 95 PRO A N 1
ATOM 777 C CA . PRO A 1 95 ? 9.804 -1.227 9.936 1.00 91.12 95 PRO A CA 1
ATOM 778 C C . PRO A 1 95 ? 8.329 -1.602 9.745 1.00 91.12 95 PRO A C 1
ATOM 780 O O . PRO A 1 95 ? 7.778 -2.365 10.538 1.00 91.12 95 PRO A O 1
ATOM 783 N N . VAL A 1 96 ? 7.691 -1.081 8.693 1.00 92.44 96 VAL A N 1
ATOM 784 C CA . VAL A 1 96 ? 6.259 -1.256 8.422 1.00 92.44 96 VAL A CA 1
ATOM 785 C C . VAL A 1 96 ? 5.979 -2.067 7.161 1.00 92.44 96 VAL A C 1
ATOM 787 O O . VAL A 1 96 ? 4.814 -2.371 6.889 1.00 92.44 96 VAL A O 1
ATOM 790 N N . ALA A 1 97 ? 7.019 -2.484 6.431 1.00 93.69 97 ALA A N 1
ATOM 791 C CA . ALA A 1 97 ? 6.932 -3.162 5.138 1.00 93.69 97 ALA A CA 1
ATOM 792 C C . ALA A 1 97 ? 5.958 -4.349 5.150 1.00 93.69 97 ALA A C 1
ATOM 794 O O . ALA A 1 97 ? 5.086 -4.459 4.288 1.00 93.69 97 ALA A O 1
ATOM 795 N N . ALA A 1 98 ? 6.034 -5.195 6.182 1.00 95.69 98 ALA A N 1
ATOM 796 C CA . ALA A 1 98 ? 5.186 -6.378 6.311 1.00 95.69 98 ALA A CA 1
ATOM 797 C C . ALA A 1 98 ? 3.691 -6.053 6.488 1.00 95.69 98 ALA A C 1
ATOM 799 O O . ALA A 1 98 ? 2.851 -6.918 6.254 1.00 95.69 98 ALA A O 1
ATOM 800 N N . SER A 1 99 ? 3.331 -4.841 6.913 1.00 95.00 99 SER A N 1
ATOM 801 C CA . SER A 1 99 ? 1.932 -4.431 7.090 1.00 95.00 99 SER A CA 1
ATOM 802 C C . SER A 1 99 ? 1.300 -3.875 5.810 1.00 95.00 99 SER A C 1
ATOM 804 O O . SER A 1 99 ? 0.075 -3.898 5.671 1.00 95.00 99 SER A O 1
ATOM 806 N N . ILE A 1 100 ? 2.118 -3.416 4.860 1.00 95.50 100 ILE A N 1
ATOM 807 C CA . ILE A 1 100 ? 1.657 -2.763 3.636 1.00 95.50 100 ILE A CA 1
ATOM 808 C C . ILE A 1 100 ? 1.006 -3.792 2.707 1.00 95.50 100 ILE A C 1
ATOM 810 O O . ILE A 1 100 ? 1.574 -4.841 2.404 1.00 95.50 100 ILE A O 1
ATOM 814 N N . LYS A 1 101 ? -0.208 -3.471 2.246 1.00 96.69 101 LYS A N 1
ATOM 815 C CA . LYS A 1 101 ? -0.981 -4.304 1.308 1.00 96.69 101 LYS A CA 1
ATOM 816 C C . LYS A 1 101 ? -1.096 -3.691 -0.075 1.00 96.69 101 LYS A C 1
ATOM 818 O O . LYS A 1 101 ? -1.193 -4.428 -1.049 1.00 96.69 101 LYS A O 1
ATOM 823 N N . ARG A 1 102 ? -1.096 -2.367 -0.173 1.00 96.50 102 ARG A N 1
ATOM 824 C CA . ARG A 1 102 ? -1.077 -1.642 -1.440 1.00 96.50 102 ARG A CA 1
ATOM 825 C C . ARG A 1 102 ? -0.092 -0.504 -1.314 1.00 96.50 102 ARG A C 1
ATOM 827 O O . ARG A 1 102 ? -0.205 0.281 -0.373 1.00 96.50 102 ARG A O 1
ATOM 834 N N . LEU A 1 103 ? 0.861 -0.459 -2.227 1.00 96.25 103 LEU A N 1
ATOM 835 C CA . LEU A 1 103 ? 1.950 0.506 -2.206 1.00 96.25 103 LEU A CA 1
ATOM 836 C C . LEU A 1 103 ? 1.953 1.294 -3.506 1.00 96.25 103 LEU A C 1
ATOM 838 O O . LEU A 1 103 ? 1.768 0.711 -4.573 1.00 96.25 103 LEU A O 1
ATOM 842 N N . LYS A 1 104 ? 2.213 2.590 -3.401 1.00 94.44 104 LYS A N 1
ATOM 843 C CA . LYS A 1 104 ? 2.494 3.491 -4.507 1.00 94.44 104 LYS A CA 1
ATOM 844 C C . LYS A 1 104 ? 3.779 4.246 -4.213 1.00 94.44 104 LYS A C 1
ATOM 846 O O . LYS A 1 104 ? 3.998 4.647 -3.076 1.00 94.44 104 LYS A O 1
ATOM 851 N N . PHE A 1 105 ? 4.632 4.384 -5.214 1.00 92.31 105 PHE A N 1
ATOM 852 C CA . PHE A 1 105 ? 5.845 5.184 -5.114 1.00 92.31 105 PHE A CA 1
ATOM 853 C C . PHE A 1 105 ? 6.239 5.706 -6.490 1.00 92.31 105 PHE A C 1
ATOM 855 O O . PHE A 1 105 ? 5.879 5.131 -7.522 1.00 92.31 105 PHE A O 1
ATOM 862 N N . THR A 1 106 ? 6.969 6.810 -6.489 1.00 88.75 106 THR A N 1
ATOM 863 C CA . THR A 1 106 ? 7.481 7.473 -7.677 1.00 88.75 106 THR A CA 1
ATOM 864 C C . THR A 1 106 ? 8.943 7.115 -7.832 1.00 88.75 106 THR A C 1
ATOM 866 O O . THR A 1 106 ? 9.767 7.435 -6.980 1.00 88.75 106 THR A O 1
ATOM 869 N N . THR A 1 107 ? 9.282 6.450 -8.930 1.00 85.69 107 THR A N 1
ATOM 870 C CA . THR A 1 107 ? 10.681 6.213 -9.267 1.00 85.69 107 THR A CA 1
ATOM 871 C C . THR A 1 107 ? 10.874 6.036 -10.760 1.00 85.69 107 THR A C 1
ATOM 873 O O . THR A 1 107 ? 10.019 5.508 -11.474 1.00 85.69 107 THR A O 1
ATOM 876 N N . ASP A 1 108 ? 12.066 6.399 -11.217 1.00 79.00 108 ASP A N 1
ATOM 877 C CA . ASP A 1 108 ? 12.544 6.047 -12.546 1.00 79.00 108 ASP A CA 1
ATOM 878 C C . ASP A 1 108 ? 13.508 4.850 -12.533 1.00 79.00 108 ASP A C 1
ATOM 880 O O . ASP A 1 108 ? 13.839 4.320 -13.595 1.00 79.00 108 ASP A O 1
ATOM 884 N N . LEU A 1 109 ? 13.980 4.431 -11.350 1.00 82.00 109 LEU A N 1
ATOM 885 C CA . LEU A 1 109 ? 14.977 3.378 -11.151 1.00 82.00 109 LEU A CA 1
ATOM 886 C C . LEU A 1 109 ? 14.695 2.545 -9.901 1.00 82.00 109 LEU A C 1
ATOM 888 O O . LEU A 1 109 ? 14.466 3.090 -8.832 1.00 82.00 109 LEU A O 1
ATOM 892 N N . ILE A 1 110 ? 14.774 1.217 -10.034 1.00 84.12 110 ILE A N 1
ATOM 893 C CA . ILE A 1 110 ? 14.744 0.306 -8.882 1.00 84.12 110 ILE A CA 1
ATOM 894 C C . ILE A 1 110 ? 16.176 -0.071 -8.529 1.00 84.12 110 ILE A C 1
ATOM 896 O O . ILE A 1 110 ? 16.855 -0.738 -9.319 1.00 84.12 110 ILE A O 1
ATOM 900 N N . ILE A 1 111 ? 16.626 0.364 -7.356 1.00 85.75 111 ILE A N 1
ATOM 901 C CA . ILE A 1 111 ? 17.943 0.026 -6.808 1.00 85.75 111 ILE A CA 1
ATOM 902 C C . ILE A 1 111 ? 17.871 -1.221 -5.914 1.00 85.75 111 ILE A C 1
ATOM 904 O O . ILE A 1 111 ? 16.828 -1.864 -5.768 1.00 85.75 111 ILE A O 1
ATOM 908 N N . THR A 1 112 ? 19.012 -1.634 -5.360 1.00 86.38 112 THR A N 1
ATOM 909 C CA . THR A 1 112 ? 19.089 -2.876 -4.569 1.00 86.38 112 THR A CA 1
ATOM 910 C C . THR A 1 112 ? 18.305 -2.741 -3.265 1.00 86.38 112 THR A C 1
ATOM 912 O O . THR A 1 112 ? 17.639 -3.678 -2.832 1.00 86.38 112 THR A O 1
ATOM 915 N N . GLU A 1 113 ? 18.351 -1.557 -2.672 1.00 87.12 113 GLU A N 1
ATOM 916 C CA . GLU A 1 113 ? 17.686 -1.170 -1.436 1.00 87.12 113 GLU A CA 1
ATOM 917 C C . GLU A 1 113 ? 16.158 -1.243 -1.592 1.00 87.12 113 GLU A C 1
ATOM 919 O O . GLU A 1 113 ? 15.480 -1.843 -0.755 1.00 87.12 113 GLU A O 1
ATOM 924 N N . ASP A 1 114 ? 15.624 -0.771 -2.725 1.00 90.81 114 ASP A N 1
ATOM 925 C CA . ASP A 1 114 ? 14.201 -0.893 -3.063 1.00 90.81 114 ASP A CA 1
ATOM 926 C C . ASP A 1 114 ? 13.764 -2.358 -3.111 1.00 90.81 114 ASP A C 1
ATOM 928 O O . ASP A 1 114 ? 12.728 -2.731 -2.564 1.00 90.81 114 ASP A O 1
ATOM 932 N N . MET A 1 115 ? 14.577 -3.223 -3.724 1.00 90.38 115 MET A N 1
ATOM 933 C CA . MET A 1 115 ? 14.294 -4.658 -3.791 1.00 90.38 115 MET A CA 1
ATOM 934 C C . MET A 1 115 ? 14.319 -5.326 -2.420 1.00 90.38 115 MET A C 1
ATOM 936 O O . MET A 1 115 ? 13.515 -6.222 -2.155 1.00 90.38 115 MET A O 1
ATOM 940 N N . MET A 1 116 ? 15.220 -4.895 -1.537 1.00 89.94 116 MET A N 1
ATOM 941 C CA . MET A 1 116 ? 15.262 -5.386 -0.162 1.00 89.94 116 MET A CA 1
ATOM 942 C C . MET A 1 116 ? 14.004 -5.004 0.615 1.00 89.94 116 MET A C 1
ATOM 944 O O . MET A 1 116 ? 13.491 -5.824 1.379 1.00 89.94 116 MET A O 1
ATOM 948 N N . PHE A 1 117 ? 13.497 -3.786 0.424 1.00 93.88 117 PHE A N 1
ATOM 949 C CA . PHE A 1 117 ? 12.238 -3.353 1.017 1.00 93.88 117 PHE A CA 1
ATOM 950 C C . PHE A 1 117 ? 11.040 -4.105 0.415 1.00 93.88 117 PHE A C 1
ATOM 952 O O . PHE A 1 117 ? 10.259 -4.705 1.155 1.00 93.88 117 PHE A O 1
ATOM 959 N N . LEU A 1 118 ? 10.924 -4.162 -0.916 1.00 94.25 118 LEU A N 1
ATOM 960 C CA . LEU A 1 118 ? 9.818 -4.839 -1.603 1.00 94.25 118 LEU A CA 1
ATOM 961 C C . LEU A 1 118 ? 9.760 -6.338 -1.268 1.00 94.25 118 LEU A C 1
ATOM 963 O O . LEU A 1 118 ? 8.673 -6.904 -1.150 1.00 94.25 118 LEU A O 1
ATOM 967 N N . GLY A 1 119 ? 10.912 -6.977 -1.039 1.00 93.06 119 GLY A N 1
ATOM 968 C CA . GLY A 1 119 ? 10.995 -8.355 -0.550 1.00 93.06 119 GLY A CA 1
ATOM 969 C C . GLY A 1 119 ? 10.458 -8.554 0.876 1.00 93.06 119 GLY A C 1
ATOM 970 O O . GLY A 1 119 ? 10.070 -9.664 1.231 1.00 93.06 119 GLY A O 1
ATOM 971 N N . GLN A 1 120 ? 10.392 -7.499 1.693 1.00 94.94 120 GLN A N 1
ATOM 972 C CA . GLN A 1 120 ? 9.815 -7.531 3.044 1.00 94.94 120 GLN A CA 1
ATOM 973 C C . GLN A 1 120 ? 8.311 -7.225 3.062 1.00 94.94 120 GLN A C 1
ATOM 975 O O . GLN A 1 120 ? 7.637 -7.496 4.061 1.00 94.94 120 GLN A O 1
ATOM 980 N N . CYS A 1 121 ? 7.752 -6.726 1.957 1.00 95.50 121 CYS A N 1
ATOM 981 C CA . CYS A 1 121 ? 6.318 -6.516 1.783 1.00 95.50 121 CYS A CA 1
ATOM 982 C C . CYS A 1 121 ? 5.575 -7.842 1.525 1.00 95.50 121 CYS A C 1
ATOM 984 O O . CYS A 1 121 ? 4.944 -8.050 0.491 1.00 95.50 121 CYS A O 1
ATOM 986 N N . VAL A 1 122 ? 5.619 -8.757 2.496 1.00 96.06 122 VAL A N 1
ATOM 987 C CA . VAL A 1 122 ? 5.050 -10.115 2.390 1.00 96.06 122 VAL A CA 1
ATOM 988 C C . VAL A 1 122 ? 3.528 -10.148 2.209 1.00 96.06 122 VAL A C 1
ATOM 990 O O . VAL A 1 122 ? 2.987 -11.139 1.729 1.00 96.06 122 VAL A O 1
ATOM 993 N N . ASN A 1 123 ? 2.834 -9.072 2.591 1.00 96.56 123 ASN A N 1
ATOM 994 C CA . ASN A 1 123 ? 1.380 -8.929 2.471 1.00 96.56 123 ASN A CA 1
ATOM 995 C C . ASN A 1 123 ? 0.954 -8.043 1.290 1.00 96.56 123 ASN A C 1
ATOM 997 O O . ASN A 1 123 ? -0.230 -7.704 1.188 1.00 96.56 123 ASN A O 1
ATOM 1001 N N . LEU A 1 124 ? 1.893 -7.670 0.414 1.00 96.75 124 LEU A N 1
ATOM 1002 C CA . LEU A 1 124 ? 1.615 -6.839 -0.748 1.00 96.75 124 LEU A CA 1
ATOM 1003 C C . LEU A 1 124 ? 0.640 -7.558 -1.684 1.00 96.75 124 LEU A C 1
ATOM 1005 O O . LEU A 1 124 ? 0.878 -8.682 -2.120 1.00 96.75 124 LEU A O 1
ATOM 1009 N N . LYS A 1 125 ? -0.462 -6.886 -1.992 1.00 96.38 125 LYS A N 1
ATOM 1010 C CA . LYS A 1 125 ? -1.504 -7.315 -2.927 1.00 96.38 125 LYS A CA 1
ATOM 1011 C C . LYS A 1 125 ? -1.449 -6.527 -4.229 1.00 96.38 125 LYS A C 1
ATOM 1013 O O . LYS A 1 125 ? -1.856 -7.056 -5.250 1.00 96.38 125 LYS A O 1
ATOM 1018 N N . GLU A 1 126 ? -0.974 -5.284 -4.188 1.00 95.31 126 GLU A N 1
ATOM 1019 C CA . GLU A 1 126 ? -0.994 -4.364 -5.326 1.00 95.31 126 GLU A CA 1
ATOM 1020 C C . GLU A 1 126 ? 0.177 -3.378 -5.234 1.00 95.31 126 GLU A C 1
ATOM 1022 O O . GLU A 1 126 ? 0.461 -2.860 -4.151 1.00 95.31 126 GLU A O 1
ATOM 1027 N N . LEU A 1 127 ? 0.855 -3.126 -6.354 1.00 94.62 127 LEU A N 1
ATOM 1028 C CA . LEU A 1 127 ? 1.988 -2.204 -6.444 1.00 94.62 127 LEU A CA 1
ATOM 1029 C C . LEU A 1 127 ? 1.760 -1.196 -7.563 1.00 94.62 127 LEU A C 1
ATOM 1031 O O . LEU A 1 127 ? 1.473 -1.595 -8.685 1.00 94.62 127 LEU A O 1
ATOM 1035 N N . HIS A 1 128 ? 1.895 0.091 -7.271 1.00 92.62 128 HIS A N 1
ATOM 1036 C CA . HIS A 1 128 ? 1.768 1.186 -8.228 1.00 92.62 128 HIS A CA 1
ATOM 1037 C C . HIS A 1 128 ? 3.120 1.884 -8.350 1.00 92.62 128 HIS A C 1
ATOM 1039 O O . HIS A 1 128 ? 3.716 2.261 -7.343 1.00 92.62 128 HIS A O 1
ATOM 1045 N N . ILE A 1 129 ? 3.600 2.043 -9.577 1.00 90.19 129 ILE A N 1
ATOM 1046 C CA . ILE A 1 129 ? 4.866 2.714 -9.868 1.00 90.19 129 ILE A CA 1
ATOM 1047 C C . ILE A 1 129 ? 4.575 3.919 -10.750 1.00 90.19 129 ILE A C 1
ATOM 1049 O O . ILE A 1 129 ? 4.193 3.768 -11.915 1.00 90.19 129 ILE A O 1
ATOM 1053 N N . ASP A 1 130 ? 4.776 5.108 -10.197 1.00 86.75 130 ASP A N 1
ATOM 1054 C CA . ASP A 1 130 ? 4.711 6.356 -10.945 1.00 86.75 130 ASP A CA 1
ATOM 1055 C C . ASP A 1 130 ? 6.085 6.613 -11.567 1.00 86.75 130 ASP A C 1
ATOM 1057 O O . ASP A 1 130 ? 7.070 6.853 -10.873 1.00 86.75 130 ASP A O 1
ATOM 1061 N N . ASN A 1 131 ? 6.163 6.532 -12.894 1.00 75.75 131 ASN A N 1
ATOM 1062 C CA . ASN A 1 131 ? 7.394 6.803 -13.629 1.00 75.75 131 ASN A CA 1
ATOM 1063 C C . ASN A 1 131 ? 7.409 8.282 -14.046 1.00 75.75 131 ASN A C 1
ATOM 1065 O O . ASN A 1 131 ? 6.490 8.740 -14.734 1.00 75.75 131 ASN A O 1
ATOM 1069 N N . SER A 1 132 ? 8.449 9.034 -13.670 1.00 66.75 132 SER A N 1
ATOM 1070 C CA . SER A 1 132 ? 8.598 10.440 -14.075 1.00 66.75 132 SER A CA 1
ATOM 1071 C C . SER A 1 132 ? 8.916 10.569 -15.576 1.00 66.75 132 SER A C 1
ATOM 1073 O O . SER A 1 132 ? 8.693 11.616 -16.195 1.00 66.75 132 SER A O 1
ATOM 1075 N N . GLY A 1 133 ? 9.369 9.469 -16.183 1.00 59.81 133 GLY A N 1
ATOM 1076 C CA . GLY A 1 133 ? 9.686 9.313 -17.596 1.00 59.81 133 GLY A CA 1
ATOM 1077 C C . GLY A 1 133 ? 11.145 9.622 -17.921 1.00 59.81 133 GLY A C 1
ATOM 1078 O O . GLY A 1 133 ? 11.495 9.676 -19.102 1.00 59.81 133 GLY A O 1
ATOM 1079 N N . ALA A 1 134 ? 11.995 9.842 -16.911 1.00 53.28 134 ALA A N 1
ATOM 1080 C CA . ALA A 1 134 ? 13.385 10.242 -17.121 1.00 53.28 134 ALA A CA 1
ATOM 1081 C C . ALA A 1 134 ? 14.269 9.089 -17.624 1.00 53.28 134 ALA A C 1
ATOM 1083 O O . ALA A 1 134 ? 15.214 9.324 -18.381 1.00 53.28 134 ALA A O 1
ATOM 1084 N N . TYR A 1 135 ? 13.943 7.843 -17.261 1.00 54.53 135 TYR A N 1
ATOM 1085 C CA . TYR A 1 135 ? 14.716 6.662 -17.637 1.00 54.53 135 TYR A CA 1
ATOM 1086 C C . TYR A 1 135 ? 13.798 5.564 -18.195 1.00 54.53 135 TYR A C 1
ATOM 1088 O O . TYR A 1 135 ? 12.793 5.186 -17.598 1.00 54.53 135 TYR A O 1
ATOM 1096 N N . GLY A 1 136 ? 14.136 5.050 -19.382 1.00 52.91 136 GLY A N 1
ATOM 1097 C CA . GLY A 1 136 ? 13.370 4.025 -20.105 1.00 52.91 136 GLY A CA 1
ATOM 1098 C C . GLY A 1 136 ? 13.552 2.613 -19.544 1.00 52.91 136 GLY A C 1
ATOM 1099 O O . GLY A 1 136 ? 13.806 1.681 -20.307 1.00 52.91 136 GLY A O 1
ATOM 1100 N N . LEU A 1 137 ? 13.511 2.448 -18.220 1.00 61.22 137 LEU A N 1
ATOM 1101 C CA . LEU A 1 137 ? 13.686 1.140 -17.605 1.00 61.22 137 LEU A CA 1
ATOM 1102 C C . LEU A 1 137 ? 12.520 0.204 -17.905 1.00 61.22 137 LEU A C 1
ATOM 1104 O O . LEU A 1 137 ? 11.343 0.558 -17.840 1.00 61.22 137 LEU A O 1
ATOM 1108 N N . ASN A 1 138 ? 12.884 -1.049 -18.160 1.00 74.62 138 ASN A N 1
ATOM 1109 C CA . ASN A 1 138 ? 11.942 -2.131 -18.348 1.00 74.62 138 ASN A CA 1
ATOM 1110 C C . ASN A 1 138 ? 11.636 -2.794 -16.993 1.00 74.62 138 ASN A C 1
ATOM 1112 O O . ASN A 1 138 ? 12.240 -3.809 -16.640 1.00 74.62 138 ASN A O 1
ATOM 1116 N N . PHE A 1 139 ? 10.695 -2.218 -16.232 1.00 80.50 139 PHE A N 1
ATOM 1117 C CA . PHE A 1 139 ? 10.219 -2.786 -14.959 1.00 80.50 139 PHE A CA 1
ATOM 1118 C C . PHE A 1 139 ? 9.779 -4.254 -15.094 1.00 80.50 139 PHE A C 1
ATOM 1120 O O . PHE A 1 139 ? 9.915 -5.029 -14.150 1.00 80.50 139 PHE A O 1
ATOM 1127 N N . TYR A 1 140 ? 9.308 -4.666 -16.275 1.00 81.62 140 TYR A N 1
ATOM 1128 C CA . TYR A 1 140 ? 8.915 -6.049 -16.531 1.00 81.62 140 TYR A CA 1
ATOM 1129 C C . TYR A 1 140 ? 10.100 -7.015 -16.407 1.00 81.62 140 TYR A C 1
ATOM 1131 O O . TYR A 1 140 ? 9.994 -8.007 -15.692 1.00 81.62 140 TYR A O 1
ATOM 1139 N N . GLU A 1 141 ? 11.252 -6.720 -17.016 1.00 81.94 141 GLU A N 1
ATOM 1140 C CA . GLU A 1 141 ? 12.439 -7.586 -16.896 1.00 81.94 141 GLU A CA 1
ATOM 1141 C C . GLU A 1 141 ? 12.993 -7.622 -15.465 1.00 81.94 141 GLU A C 1
ATOM 1143 O O . GLU A 1 141 ? 13.449 -8.664 -14.987 1.00 81.94 141 GLU A O 1
ATOM 1148 N N . VAL A 1 142 ? 12.885 -6.501 -14.750 1.00 85.31 142 VAL A N 1
ATOM 1149 C CA . VAL A 1 142 ? 13.273 -6.399 -13.341 1.00 85.31 142 VAL A CA 1
ATOM 1150 C C . VAL A 1 142 ? 12.436 -7.349 -12.475 1.00 85.31 142 VAL A C 1
ATOM 1152 O O . VAL A 1 142 ? 12.998 -8.215 -11.800 1.00 85.31 142 VAL A O 1
ATOM 1155 N N . PHE A 1 143 ? 11.106 -7.268 -12.542 1.00 89.19 143 PHE A N 1
ATOM 1156 C CA . PHE A 1 143 ? 10.223 -8.100 -11.713 1.00 89.19 143 PHE A CA 1
ATOM 1157 C C . PHE A 1 143 ? 10.054 -9.535 -12.219 1.00 89.19 143 PHE A C 1
ATOM 1159 O O . PHE A 1 143 ? 9.713 -10.429 -11.449 1.00 89.19 143 PHE A O 1
ATOM 1166 N N . LYS A 1 144 ? 10.368 -9.800 -13.487 1.00 87.06 144 LYS A N 1
ATOM 1167 C CA . LYS A 1 144 ? 10.506 -11.165 -14.007 1.00 87.06 144 LYS A CA 1
ATOM 1168 C C . LYS A 1 144 ? 11.710 -11.880 -13.395 1.00 87.06 144 LYS A C 1
ATOM 1170 O O . LYS A 1 144 ? 11.637 -13.077 -13.126 1.00 87.06 144 LYS A O 1
ATOM 1175 N N . ARG A 1 145 ? 12.812 -11.157 -13.159 1.00 87.25 145 ARG A N 1
ATOM 1176 C CA . ARG A 1 145 ? 14.005 -11.689 -12.483 1.00 87.25 145 ARG A CA 1
ATOM 1177 C C . ARG A 1 145 ? 13.844 -11.747 -10.965 1.00 87.25 145 ARG A C 1
ATOM 1179 O O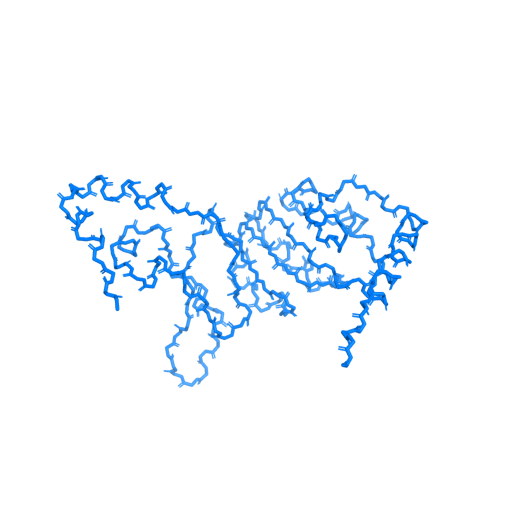 . ARG A 1 145 ? 14.362 -12.673 -10.344 1.00 87.25 145 ARG A O 1
ATOM 1186 N N . PHE A 1 146 ? 13.131 -10.782 -10.391 1.00 87.94 146 PHE A N 1
ATOM 1187 C CA . PHE A 1 146 ? 12.879 -10.665 -8.955 1.00 87.94 146 PHE A CA 1
ATOM 1188 C C . PHE A 1 146 ? 11.368 -10.573 -8.682 1.00 87.94 146 PHE A C 1
ATOM 1190 O O . PHE A 1 146 ? 10.837 -9.473 -8.520 1.00 87.94 146 PHE A O 1
ATOM 1197 N N . PRO A 1 147 ? 10.655 -11.715 -8.664 1.00 89.25 147 PRO A N 1
ATOM 1198 C CA . PRO A 1 147 ? 9.208 -11.728 -8.483 1.00 89.25 147 PRO A CA 1
ATOM 1199 C C . PRO A 1 147 ? 8.787 -11.229 -7.100 1.00 89.25 147 PRO A C 1
ATOM 1201 O O . PRO A 1 147 ? 9.346 -11.643 -6.084 1.00 89.25 147 PRO A O 1
ATOM 1204 N N . LEU A 1 148 ? 7.756 -10.385 -7.069 1.00 92.06 148 LEU A N 1
ATOM 1205 C CA . LEU A 1 148 ? 7.146 -9.888 -5.836 1.00 92.06 148 LEU A CA 1
ATOM 1206 C C . LEU A 1 148 ? 6.009 -10.794 -5.353 1.00 92.06 148 LEU A C 1
ATOM 1208 O O . LEU A 1 148 ? 5.387 -11.515 -6.135 1.00 92.06 148 LEU A O 1
ATOM 1212 N N . HIS A 1 149 ? 5.677 -10.682 -4.065 1.00 91.31 149 HIS A N 1
ATOM 1213 C CA . HIS A 1 149 ? 4.585 -11.434 -3.436 1.00 91.31 149 HIS A CA 1
ATOM 1214 C C . HIS A 1 149 ? 3.201 -11.147 -4.034 1.00 91.31 149 HIS A C 1
ATOM 1216 O O . HIS A 1 149 ? 2.356 -12.040 -4.045 1.00 91.31 149 HIS A O 1
ATOM 1222 N N . CYS A 1 150 ? 2.974 -9.938 -4.557 1.00 92.69 150 CYS A N 1
ATOM 1223 C CA . CYS A 1 150 ? 1.703 -9.566 -5.178 1.00 92.69 150 CYS A CA 1
ATOM 1224 C C . CYS A 1 150 ? 1.485 -10.186 -6.567 1.00 92.69 150 CYS A C 1
ATOM 1226 O O . CYS A 1 150 ? 0.364 -10.136 -7.060 1.00 92.69 150 CYS A O 1
ATOM 1228 N N . GLY A 1 151 ? 2.513 -10.766 -7.196 1.00 90.94 151 GLY A N 1
ATOM 1229 C CA . GLY A 1 151 ? 2.448 -11.212 -8.590 1.00 90.94 151 GLY A CA 1
ATOM 1230 C C . GLY A 1 151 ? 2.541 -10.052 -9.590 1.00 90.94 151 GLY A C 1
ATOM 1231 O O . GLY A 1 151 ? 2.152 -8.919 -9.307 1.00 90.94 151 GLY A O 1
ATOM 1232 N N . MET A 1 152 ? 3.079 -10.323 -10.784 1.00 87.88 152 MET A N 1
ATOM 1233 C CA . MET A 1 152 ? 3.289 -9.289 -11.813 1.00 87.88 152 MET A CA 1
ATOM 1234 C C . MET A 1 152 ? 1.977 -8.678 -12.319 1.00 87.88 152 MET A C 1
ATOM 1236 O O . MET A 1 152 ? 1.944 -7.521 -12.723 1.00 87.88 152 MET A O 1
ATOM 1240 N N . GLU A 1 153 ? 0.883 -9.436 -12.284 1.00 87.62 153 GLU A N 1
ATOM 1241 C CA . GLU A 1 153 ? -0.442 -8.995 -12.712 1.00 87.62 153 GLU A CA 1
ATOM 1242 C C . GLU A 1 153 ? -1.024 -7.862 -11.859 1.00 87.62 153 GLU A C 1
ATOM 1244 O O . GLU A 1 153 ? -1.893 -7.137 -12.346 1.00 87.62 153 GLU A O 1
ATOM 1249 N N . ASN A 1 154 ? -0.525 -7.704 -10.629 1.00 92.00 154 ASN A N 1
ATOM 1250 C CA . ASN A 1 154 ? -0.939 -6.670 -9.686 1.00 92.00 154 ASN A CA 1
ATOM 1251 C C . ASN A 1 154 ? 0.101 -5.545 -9.553 1.00 92.00 154 ASN A C 1
ATOM 1253 O O . ASN A 1 154 ? 0.010 -4.724 -8.639 1.00 92.00 154 ASN A O 1
ATOM 1257 N N . ILE A 1 155 ? 1.086 -5.504 -10.457 1.00 91.38 155 ILE A N 1
ATOM 1258 C CA . ILE A 1 155 ? 1.990 -4.367 -10.619 1.00 91.38 155 ILE A CA 1
ATOM 1259 C C . ILE A 1 155 ? 1.406 -3.465 -11.704 1.00 91.38 155 ILE A C 1
ATOM 1261 O O . ILE A 1 155 ? 1.228 -3.878 -12.852 1.00 91.38 155 ILE A O 1
ATOM 1265 N N . LEU A 1 156 ? 1.090 -2.233 -11.334 1.00 88.81 156 LEU A N 1
ATOM 1266 C CA . LEU A 1 156 ? 0.563 -1.191 -12.197 1.00 88.81 156 LEU A CA 1
ATOM 1267 C C . LEU A 1 156 ? 1.625 -0.106 -12.356 1.00 88.81 156 LEU A C 1
ATOM 1269 O O . LEU A 1 156 ? 2.264 0.299 -11.389 1.00 88.81 156 LEU A O 1
ATOM 1273 N N . VAL A 1 157 ? 1.802 0.375 -13.577 1.00 84.44 157 VAL A N 1
ATOM 1274 C CA . VAL A 1 157 ? 2.676 1.509 -13.877 1.00 84.44 157 VAL A CA 1
ATOM 1275 C C . VAL A 1 157 ? 1.794 2.657 -14.337 1.00 84.44 157 VAL A C 1
ATOM 1277 O O . VAL A 1 157 ? 0.902 2.455 -15.164 1.00 84.44 157 VAL A O 1
ATOM 1280 N N . VAL A 1 158 ? 2.019 3.855 -13.806 1.00 77.31 158 VAL A N 1
ATOM 1281 C CA . VAL A 1 158 ? 1.352 5.055 -14.310 1.00 77.31 158 VAL A CA 1
ATOM 1282 C C . VAL A 1 158 ? 2.092 5.545 -15.545 1.00 77.31 158 VAL A C 1
ATOM 1284 O O . VAL A 1 158 ? 3.231 6.003 -15.483 1.00 77.31 158 VAL A O 1
ATOM 1287 N N . ASP A 1 159 ? 1.423 5.426 -16.687 1.00 68.44 159 ASP A N 1
ATOM 1288 C CA . ASP A 1 159 ? 1.859 5.956 -17.970 1.00 68.44 159 ASP A CA 1
ATOM 1289 C C . ASP A 1 159 ? 1.254 7.351 -18.186 1.00 68.44 159 ASP A C 1
ATOM 1291 O O . ASP A 1 159 ? 0.055 7.571 -17.997 1.00 68.44 159 ASP A O 1
ATOM 1295 N N . ALA A 1 160 ? 2.076 8.307 -18.623 1.00 62.50 160 ALA A N 1
ATOM 1296 C CA . ALA A 1 160 ? 1.660 9.699 -18.798 1.00 62.50 160 ALA A CA 1
ATOM 1297 C C . ALA A 1 160 ? 0.547 9.909 -19.851 1.00 62.50 160 ALA A C 1
ATOM 1299 O O . ALA A 1 160 ? -0.083 10.966 -19.860 1.00 62.50 160 ALA A O 1
ATOM 1300 N N . LEU A 1 161 ? 0.313 8.945 -20.749 1.00 57.56 161 LEU A N 1
ATOM 1301 C CA . LEU A 1 161 ? -0.701 9.004 -21.807 1.00 57.56 161 LEU A CA 1
ATOM 1302 C C . LEU A 1 161 ? -1.905 8.096 -21.525 1.00 57.56 161 LEU A C 1
ATOM 1304 O O . LEU A 1 161 ? -3.021 8.434 -21.916 1.00 57.56 161 LEU A O 1
ATOM 1308 N N . LEU A 1 162 ? -1.688 6.940 -20.894 1.00 59.56 162 LEU A N 1
ATOM 1309 C CA . LEU A 1 162 ? -2.716 5.916 -20.674 1.00 59.56 162 LEU A CA 1
ATOM 1310 C C . LEU A 1 162 ? -3.219 5.825 -19.225 1.00 59.56 162 LEU A C 1
ATOM 1312 O O . LEU A 1 162 ? -4.188 5.109 -18.973 1.00 59.56 162 LEU A O 1
ATOM 1316 N N . GLY A 1 163 ? -2.603 6.546 -18.288 1.00 70.25 163 GLY A N 1
ATOM 1317 C CA . GLY A 1 163 ? -2.896 6.423 -16.862 1.00 70.25 163 GLY A CA 1
ATOM 1318 C C . GLY A 1 163 ? -2.356 5.113 -16.280 1.00 70.25 163 GLY A C 1
ATOM 1319 O O . GLY A 1 163 ? -1.315 4.619 -16.707 1.00 70.25 163 GLY A O 1
ATOM 1320 N N . LEU A 1 164 ? -3.054 4.547 -15.291 1.00 71.50 164 LEU A N 1
ATOM 1321 C CA . LEU A 1 164 ? -2.676 3.278 -14.657 1.00 71.50 164 LEU A CA 1
ATOM 1322 C C . LEU A 1 164 ? -2.821 2.109 -15.638 1.00 71.50 164 LEU A C 1
ATOM 1324 O O . LEU A 1 164 ? -3.933 1.745 -16.028 1.00 71.50 164 LEU A O 1
ATOM 1328 N N . VAL A 1 165 ? -1.700 1.485 -15.993 1.00 77.12 165 VAL A N 1
ATOM 1329 C CA . VAL A 1 165 ? -1.660 0.312 -16.869 1.00 77.12 165 VAL A CA 1
ATOM 1330 C C . VAL A 1 165 ? -1.012 -0.877 -16.157 1.00 77.12 165 VAL A C 1
ATOM 1332 O O . VAL A 1 165 ? 0.027 -0.717 -15.518 1.00 77.12 165 VAL A O 1
ATOM 1335 N N . PRO A 1 166 ? -1.576 -2.095 -16.260 1.00 77.44 166 PRO A N 1
ATOM 1336 C CA . PRO A 1 166 ? -0.915 -3.286 -15.746 1.00 77.44 166 PRO A CA 1
ATOM 1337 C C . PRO A 1 166 ? 0.439 -3.509 -16.418 1.00 77.44 166 PRO A C 1
ATOM 1339 O O . PRO A 1 166 ? 0.570 -3.322 -17.633 1.00 77.44 166 PRO A O 1
ATOM 1342 N N . LEU A 1 167 ? 1.415 -4.000 -15.658 1.00 76.12 167 LEU A N 1
ATOM 1343 C CA . LEU A 1 167 ? 2.720 -4.420 -16.159 1.00 76.12 167 LEU A CA 1
ATOM 1344 C C . LEU A 1 167 ? 2.579 -5.736 -16.944 1.00 76.12 167 LEU A C 1
ATOM 1346 O O . LEU A 1 167 ? 2.927 -6.817 -16.481 1.00 76.12 167 LEU A O 1
ATOM 1350 N N . LYS A 1 168 ? 1.980 -5.656 -18.134 1.00 63.69 168 LYS A N 1
ATOM 1351 C CA . LYS A 1 168 ? 1.596 -6.826 -18.940 1.00 63.69 168 LYS A CA 1
ATOM 1352 C C . LYS A 1 168 ? 2.413 -7.023 -20.208 1.00 63.69 168 LYS A C 1
ATOM 1354 O O . LYS A 1 168 ? 2.228 -8.044 -20.864 1.00 63.69 168 LYS A O 1
ATOM 1359 N N . VAL A 1 169 ? 3.281 -6.086 -20.581 1.00 56.12 169 VAL A N 1
ATOM 1360 C CA . VAL A 1 169 ? 3.948 -6.143 -21.883 1.00 56.12 169 VAL A CA 1
ATOM 1361 C C . VAL A 1 169 ? 5.401 -5.709 -21.756 1.00 56.12 169 VAL A C 1
ATOM 1363 O O . VAL A 1 169 ? 5.707 -4.676 -21.167 1.00 56.12 169 VAL A O 1
ATOM 1366 N N . GLU A 1 170 ? 6.277 -6.518 -22.342 1.00 47.12 170 GLU A N 1
ATOM 1367 C CA . GLU A 1 170 ? 7.606 -6.128 -22.791 1.00 47.12 170 GLU A CA 1
ATOM 1368 C C . GLU A 1 170 ? 7.438 -4.897 -23.694 1.00 47.12 170 GLU A C 1
ATOM 1370 O O . GLU A 1 170 ? 7.033 -5.005 -24.852 1.00 47.12 170 GLU A O 1
ATOM 1375 N N . TYR A 1 171 ? 7.619 -3.696 -23.144 1.00 49.00 171 TYR A N 1
ATOM 1376 C CA . TYR A 1 171 ? 7.567 -2.488 -23.955 1.00 49.00 171 TYR A CA 1
ATOM 1377 C C . TYR A 1 171 ? 8.744 -2.545 -24.926 1.00 49.00 171 TYR A C 1
ATOM 1379 O O . TYR A 1 171 ? 9.888 -2.315 -24.538 1.00 49.00 171 TYR A O 1
ATOM 1387 N N . ASP A 1 172 ? 8.466 -2.874 -26.188 1.00 45.12 172 ASP A N 1
ATOM 1388 C CA . ASP A 1 172 ? 9.439 -2.709 -27.259 1.00 45.12 172 ASP A CA 1
ATOM 1389 C C . ASP A 1 172 ? 9.903 -1.245 -27.235 1.00 45.12 172 ASP A C 1
ATOM 1391 O O . ASP A 1 172 ? 9.085 -0.317 -27.311 1.00 45.12 172 ASP A O 1
ATOM 1395 N N . LEU A 1 173 ? 11.214 -1.036 -27.091 1.00 45.22 173 LEU A N 1
ATOM 1396 C CA . LEU A 1 173 ? 11.853 0.280 -27.019 1.00 45.22 173 LEU A CA 1
ATOM 1397 C C . LEU A 1 173 ? 11.397 1.192 -28.169 1.00 45.22 173 LEU A C 1
ATOM 1399 O O . LEU A 1 173 ? 11.269 2.401 -27.977 1.00 45.22 173 LEU A O 1
ATOM 1403 N N . ALA A 1 174 ? 11.074 0.625 -29.338 1.00 45.78 174 ALA A N 1
ATOM 1404 C CA . ALA A 1 174 ? 10.5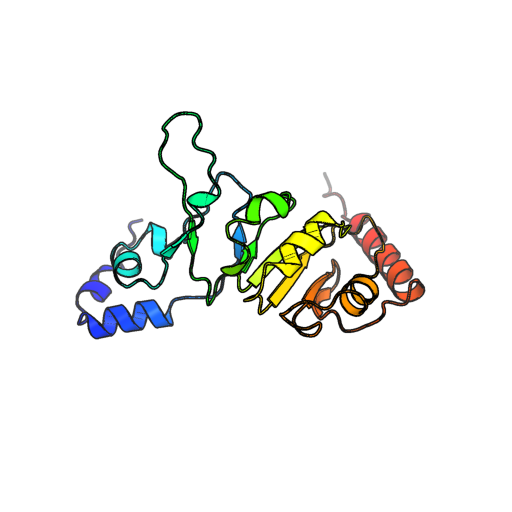23 1.364 -30.471 1.00 45.78 174 ALA A CA 1
ATOM 1405 C C . ALA A 1 174 ? 9.123 1.947 -30.194 1.00 45.78 174 ALA A C 1
ATOM 1407 O O . ALA A 1 174 ? 8.853 3.103 -30.527 1.00 45.78 174 ALA A O 1
ATOM 1408 N N . SER A 1 175 ? 8.240 1.183 -29.544 1.00 50.34 175 SER A N 1
ATOM 1409 C CA . SER A 1 175 ? 6.891 1.636 -29.178 1.00 50.34 175 SER A CA 1
ATOM 1410 C C . SER A 1 175 ? 6.920 2.690 -28.072 1.00 50.34 175 SER A C 1
ATOM 1412 O O . SER A 1 175 ? 6.103 3.614 -28.087 1.00 50.34 175 SER A O 1
ATOM 1414 N N . TRP A 1 176 ? 7.871 2.587 -27.139 1.00 48.84 176 TRP A N 1
ATOM 1415 C CA . TRP A 1 176 ? 8.049 3.575 -26.075 1.00 48.84 176 TRP A CA 1
ATOM 1416 C C . TRP A 1 176 ? 8.668 4.878 -26.596 1.00 48.84 176 TRP A C 1
ATOM 1418 O O . TRP A 1 176 ? 8.099 5.937 -26.367 1.00 48.84 176 TRP A O 1
ATOM 1428 N N . LEU A 1 177 ? 9.748 4.832 -27.391 1.00 49.88 177 LEU A N 1
ATOM 1429 C CA . LEU A 1 177 ? 10.347 6.031 -28.006 1.00 49.88 177 LEU A CA 1
ATOM 1430 C C . LEU A 1 177 ? 9.350 6.792 -28.892 1.00 49.88 177 LEU A C 1
ATOM 1432 O O . LEU A 1 177 ? 9.293 8.023 -28.848 1.00 49.88 177 LEU A O 1
ATOM 1436 N N . PHE A 1 178 ? 8.517 6.070 -29.648 1.00 51.03 178 PHE A N 1
ATOM 1437 C CA . PHE A 1 178 ? 7.456 6.677 -30.447 1.00 51.03 178 PHE A CA 1
ATOM 1438 C C . PHE A 1 178 ? 6.434 7.413 -29.562 1.00 51.03 178 PHE A C 1
ATOM 1440 O O . PHE A 1 178 ? 6.076 8.557 -29.842 1.00 51.03 178 PHE A O 1
ATOM 1447 N N . ARG A 1 179 ? 6.024 6.820 -28.435 1.00 51.41 179 ARG A N 1
ATOM 1448 C CA . ARG A 1 179 ? 5.073 7.426 -27.484 1.00 51.41 179 ARG A CA 1
ATOM 1449 C C . ARG A 1 179 ? 5.673 8.569 -26.665 1.00 51.41 179 ARG A C 1
ATOM 1451 O O . ARG A 1 179 ? 5.021 9.600 -26.524 1.00 51.41 179 ARG A O 1
ATOM 1458 N N . SER A 1 180 ? 6.916 8.446 -26.207 1.00 51.84 180 SER A N 1
ATOM 1459 C CA . SER A 1 180 ? 7.647 9.517 -25.521 1.00 51.84 180 SER A CA 1
ATOM 1460 C C . SER A 1 180 ? 7.838 10.725 -26.437 1.00 51.84 180 SER A C 1
ATOM 1462 O O . SER A 1 180 ? 7.644 11.854 -25.995 1.00 51.84 180 SER A O 1
ATOM 1464 N N . SER A 1 181 ? 8.098 10.516 -27.735 1.00 52.41 181 SER A N 1
ATOM 1465 C CA . SER A 1 181 ? 8.163 11.611 -28.715 1.00 52.41 181 SER A CA 1
ATOM 1466 C C . SER A 1 181 ? 6.812 12.323 -28.920 1.00 52.41 181 SER A C 1
ATOM 1468 O O . SER A 1 181 ? 6.771 13.549 -29.026 1.00 52.41 181 SER A O 1
ATOM 1470 N N . LEU A 1 182 ? 5.694 11.585 -28.875 1.00 49.97 182 LEU A N 1
ATOM 1471 C CA . LEU A 1 182 ? 4.333 12.136 -28.935 1.00 49.97 182 LEU A CA 1
ATOM 1472 C C . LEU A 1 182 ? 3.949 12.898 -27.652 1.00 49.97 182 LEU A C 1
ATOM 1474 O O . LEU A 1 182 ? 3.360 13.977 -27.730 1.00 49.97 182 LEU A O 1
ATOM 1478 N N . GLY A 1 183 ? 4.319 12.386 -26.474 1.00 50.25 183 GLY A N 1
ATOM 1479 C CA . GLY A 1 183 ? 4.106 13.059 -25.186 1.00 50.25 183 GLY A CA 1
ATOM 1480 C C . GLY A 1 183 ? 4.936 14.340 -25.032 1.00 50.25 183 GLY A C 1
ATOM 1481 O O . GLY A 1 183 ? 4.439 15.350 -24.527 1.00 50.25 183 GLY A O 1
ATOM 1482 N N . PHE A 1 184 ? 6.174 14.343 -25.538 1.00 40.41 184 PHE A N 1
ATOM 1483 C CA . PHE A 1 184 ? 7.035 15.531 -25.575 1.00 40.41 184 PHE A CA 1
ATOM 1484 C C . PHE A 1 184 ? 6.464 16.616 -26.504 1.00 40.41 184 PHE A C 1
ATOM 1486 O O . PHE A 1 184 ? 6.431 17.793 -26.139 1.00 40.41 184 PHE A O 1
ATOM 1493 N N . ALA A 1 185 ? 5.926 16.222 -27.665 1.00 39.88 185 ALA A N 1
ATOM 1494 C CA . ALA A 1 185 ? 5.251 17.137 -28.588 1.00 39.88 185 ALA A CA 1
ATOM 1495 C C . ALA A 1 185 ? 3.970 17.748 -27.982 1.00 39.88 185 ALA A C 1
ATOM 1497 O O . ALA A 1 185 ? 3.707 18.937 -28.160 1.00 39.88 185 ALA A O 1
ATOM 1498 N N . SER A 1 186 ? 3.206 16.971 -27.205 1.00 40.94 186 SER A N 1
ATOM 1499 C CA . SER A 1 186 ? 2.005 17.443 -26.501 1.00 40.94 186 SER A CA 1
ATOM 1500 C C . SER A 1 186 ? 2.313 18.464 -25.396 1.00 40.94 186 SER A C 1
ATOM 1502 O O . SER A 1 186 ? 1.579 19.444 -25.258 1.00 40.94 186 SER A O 1
ATOM 1504 N N . LYS A 1 187 ? 3.406 18.290 -24.637 1.00 45.56 187 LYS A N 1
ATOM 1505 C CA . LYS A 1 187 ? 3.825 19.258 -23.604 1.00 45.56 187 LYS A CA 1
ATOM 1506 C C . LYS A 1 187 ? 4.383 20.565 -24.185 1.00 45.56 187 LYS A C 1
ATOM 1508 O O . LYS A 1 187 ? 4.267 21.593 -23.522 1.00 45.56 187 LYS A O 1
ATOM 1513 N N . MET A 1 188 ? 4.940 20.555 -25.401 1.00 36.59 188 MET A N 1
ATOM 1514 C CA . MET A 1 188 ? 5.412 21.780 -26.069 1.00 36.59 188 MET A CA 1
ATOM 1515 C C . MET A 1 188 ? 4.284 22.651 -26.636 1.00 36.59 188 MET A C 1
ATOM 1517 O O . MET A 1 188 ? 4.443 23.865 -26.720 1.00 36.59 188 MET A O 1
ATOM 1521 N N . PHE A 1 189 ? 3.138 22.070 -26.996 1.00 33.50 189 PHE A N 1
ATOM 1522 C CA . PHE A 1 189 ? 1.996 22.804 -27.550 1.00 33.50 189 PHE A CA 1
ATOM 1523 C C . PHE A 1 189 ? 0.936 23.105 -26.479 1.00 33.50 189 PHE A C 1
ATOM 1525 O O . PHE A 1 189 ? -0.211 22.673 -26.572 1.00 33.50 189 PHE A O 1
ATOM 1532 N N . LYS A 1 190 ? 1.289 23.896 -25.460 1.00 35.62 190 LYS A N 1
ATOM 1533 C CA . LYS A 1 190 ? 0.278 24.709 -24.764 1.00 35.62 190 LYS A CA 1
ATOM 1534 C C . LYS A 1 190 ? 0.200 26.061 -25.483 1.00 35.62 190 LYS A C 1
ATOM 1536 O O . LYS A 1 190 ? 1.205 26.769 -25.492 1.00 35.62 190 LYS A O 1
ATOM 1541 N N . PRO A 1 191 ? -0.933 26.433 -26.107 1.00 36.81 191 PRO A N 1
ATOM 1542 C CA . PRO A 1 191 ? -1.065 27.760 -26.692 1.00 36.81 191 PRO A CA 1
ATOM 1543 C C . PRO A 1 191 ? -1.011 28.799 -25.566 1.00 36.81 191 PRO A C 1
ATOM 1545 O O . PRO A 1 191 ? -1.745 28.695 -24.581 1.00 36.81 191 PRO A O 1
ATOM 1548 N N . PHE A 1 192 ? -0.113 29.777 -25.699 1.00 35.09 192 PHE A N 1
ATOM 1549 C CA . PHE A 1 192 ? -0.103 30.966 -24.849 1.00 35.09 192 PHE A CA 1
ATOM 1550 C C . PHE A 1 192 ? -1.468 31.674 -24.946 1.00 35.09 192 PHE A C 1
ATOM 1552 O O . PHE A 1 192 ? -2.017 31.758 -26.050 1.00 35.09 192 PHE A O 1
ATOM 1559 N N . PRO A 1 193 ? -2.038 32.173 -23.834 1.00 33.84 193 PRO A N 1
ATOM 1560 C CA . PRO A 1 193 ? -3.244 32.988 -23.903 1.00 33.84 193 PRO A CA 1
ATOM 1561 C C . PRO A 1 193 ? -2.928 34.309 -24.629 1.00 33.84 193 PRO A C 1
ATOM 1563 O O . PRO A 1 193 ? -1.850 34.864 -24.409 1.00 33.84 193 PRO A O 1
ATOM 1566 N N . PRO A 1 194 ? -3.823 34.799 -25.506 1.00 42.84 194 PRO A N 1
ATOM 1567 C CA . PRO A 1 194 ? -3.622 36.074 -26.184 1.00 42.84 194 PRO A CA 1
ATOM 1568 C C . PRO A 1 194 ? -3.737 37.233 -25.182 1.00 42.84 194 PRO A C 1
ATOM 1570 O O . PRO A 1 194 ? -4.591 37.189 -24.294 1.00 42.84 194 PRO A O 1
ATOM 1573 N N . GLU A 1 195 ? -2.854 38.224 -25.335 1.00 46.69 195 GLU A N 1
ATOM 1574 C CA . GLU A 1 195 ? -2.852 39.502 -24.599 1.00 46.69 195 GLU A CA 1
ATOM 1575 C C . GLU A 1 195 ? -4.099 40.354 -24.877 1.00 46.69 195 GLU A C 1
ATOM 1577 O O . GLU A 1 195 ? -4.586 40.350 -26.035 1.00 46.69 195 GLU A O 1
#

Secondary structure (DSSP, 8-state):
-----TTTGGGS-HHHHHHHHHHT----EEE-SSSS----HHHHH-HHHHHTTSSEEE-GGG---SSSPPPP-EEE-TTT-EEE-TTS-GGGGGGGGGG-SEEEEE-S---HHHHHHHTT-TT--EEEEE--SSS---HHHHHHHS--TT-GGGEEEEETTTEEEES-S---HHHHHHHHHHHHHHHH--PPPP-

InterPro domains:
  IPR045518 2EXR domain [PF20150] (6-83)

Radius of gyration: 20.72 Å; chains: 1; bounding box: 50×51×54 Å

pLDDT: mean 74.85, std 17.82, range [33.5, 96.75]